Protein AF-A0A523QWS6-F1 (afdb_monomer_lite)

pLDDT: mean 83.82, std 16.42, range [36.09, 98.25]

Sequence (240 aa):
MRNRKILLIVLLVLAVSFLTYSTLIFAQDKEGEGKAAGTKMEKPVESLKYQNIMGDLGPDYHFLADIGEMIDKGREHNDGNTLIAASLLLLYAEKASEKESSIITGKALLEETAELAKEQKNAELAEKLADVYEDDKFGIGDKDAAKKFRKLAKQYKAASSARAGIGTVIINNDTPYYIRVYIDGYDRGIIYSGNVGWVNGVGSGTILLYGYAPYTDWEWGPITGHLDAGGTYTWNLIFN

Structure (mmCIF, N/CA/C/O backbone):
data_AF-A0A523QWS6-F1
#
_entry.id   AF-A0A523QWS6-F1
#
loop_
_atom_site.group_PDB
_atom_site.id
_atom_site.type_symbol
_atom_site.label_atom_id
_atom_site.label_alt_id
_atom_site.label_comp_id
_atom_site.label_asym_id
_atom_site.label_entity_id
_atom_site.label_seq_id
_atom_site.pdbx_PDB_ins_code
_atom_site.Cartn_x
_atom_site.Cartn_y
_atom_site.Cartn_z
_atom_site.occupancy
_atom_site.B_iso_or_equiv
_atom_site.auth_seq_id
_atom_site.auth_comp_id
_atom_site.auth_asym_id
_atom_site.auth_atom_id
_atom_site.pdbx_PDB_model_num
ATOM 1 N N . MET A 1 1 ? 39.599 44.209 7.013 1.00 53.19 1 MET A N 1
ATOM 2 C CA . MET A 1 1 ? 40.000 42.789 7.211 1.00 53.19 1 MET A CA 1
ATOM 3 C C . MET A 1 1 ? 38.866 41.848 7.641 1.00 53.19 1 MET A C 1
ATOM 5 O O . MET A 1 1 ? 38.960 40.663 7.350 1.00 53.19 1 MET A O 1
ATOM 9 N N . ARG A 1 2 ? 37.790 42.327 8.285 1.00 48.62 2 ARG A N 1
ATOM 10 C CA . ARG A 1 2 ? 36.687 41.486 8.798 1.00 48.62 2 ARG A CA 1
ATOM 11 C C . ARG A 1 2 ? 35.842 40.804 7.696 1.00 48.62 2 ARG A C 1
ATOM 13 O O . ARG A 1 2 ? 35.412 39.674 7.879 1.00 48.62 2 ARG A O 1
ATOM 20 N N . ASN A 1 3 ? 35.740 41.414 6.510 1.00 49.09 3 ASN A N 1
ATOM 21 C CA . ASN A 1 3 ? 34.914 40.900 5.401 1.00 49.09 3 ASN A CA 1
ATOM 22 C C . ASN A 1 3 ? 35.576 39.786 4.565 1.00 49.09 3 ASN A C 1
ATOM 24 O O . ASN A 1 3 ? 34.876 39.033 3.899 1.00 49.09 3 ASN A O 1
ATOM 28 N N . ARG A 1 4 ? 36.907 39.617 4.629 1.00 52.25 4 ARG A N 1
ATOM 29 C CA . ARG A 1 4 ? 37.604 38.527 3.912 1.00 52.25 4 ARG A CA 1
ATOM 30 C C . ARG A 1 4 ? 37.440 37.166 4.596 1.00 52.25 4 ARG A C 1
ATOM 32 O O . ARG A 1 4 ? 37.468 36.148 3.919 1.00 52.25 4 ARG A O 1
ATOM 39 N N . LYS A 1 5 ? 37.226 37.146 5.918 1.00 50.84 5 LYS A N 1
ATOM 40 C CA . LYS A 1 5 ? 37.013 35.906 6.683 1.00 50.84 5 LYS A CA 1
ATOM 41 C C . LYS A 1 5 ? 35.607 35.327 6.481 1.00 50.84 5 LYS A C 1
ATOM 43 O O . LYS A 1 5 ? 35.464 34.115 6.440 1.00 50.84 5 LYS A O 1
ATOM 48 N N . ILE A 1 6 ? 34.595 36.177 6.287 1.00 56.88 6 ILE A N 1
ATOM 49 C CA . ILE A 1 6 ? 33.207 35.742 6.046 1.00 56.88 6 ILE A CA 1
ATOM 50 C C . ILE A 1 6 ? 33.061 35.136 4.641 1.00 56.88 6 ILE A C 1
ATOM 52 O O . ILE A 1 6 ? 32.436 34.092 4.494 1.00 56.88 6 ILE A O 1
ATOM 56 N N . LEU A 1 7 ? 33.713 35.718 3.627 1.00 52.34 7 LEU A N 1
ATOM 57 C CA . LEU A 1 7 ? 33.684 35.190 2.257 1.00 52.34 7 LEU A CA 1
ATOM 58 C C . LEU A 1 7 ? 34.331 33.795 2.150 1.00 52.34 7 LEU A C 1
ATOM 60 O O . LEU A 1 7 ? 33.825 32.932 1.441 1.00 52.34 7 LEU A O 1
ATOM 64 N N . LEU A 1 8 ? 35.418 33.562 2.896 1.00 53.41 8 LEU A N 1
ATOM 65 C CA . LEU A 1 8 ? 36.106 32.268 2.957 1.00 53.41 8 LEU A CA 1
ATOM 66 C C . LEU A 1 8 ? 35.264 31.187 3.648 1.00 53.41 8 LEU A C 1
ATOM 68 O O . LEU A 1 8 ? 35.284 30.045 3.208 1.00 53.41 8 LEU A O 1
ATOM 72 N N . ILE A 1 9 ? 34.486 31.542 4.677 1.00 56.38 9 ILE A N 1
ATOM 73 C CA . ILE A 1 9 ? 33.594 30.598 5.372 1.00 56.38 9 ILE A CA 1
ATOM 74 C C . ILE A 1 9 ? 32.385 30.236 4.494 1.00 56.38 9 ILE A C 1
ATOM 76 O O . ILE A 1 9 ? 32.017 29.067 4.426 1.00 56.38 9 ILE A O 1
ATOM 80 N N . VAL A 1 10 ? 31.809 31.194 3.757 1.00 54.66 10 VAL A N 1
ATOM 81 C CA . VAL A 1 10 ? 30.680 30.925 2.843 1.00 54.66 10 VAL A CA 1
ATOM 82 C C . VAL A 1 10 ? 31.106 30.050 1.654 1.00 54.66 10 VAL A C 1
ATOM 84 O O . VAL A 1 10 ? 30.374 29.137 1.278 1.00 54.66 10 VAL A O 1
ATOM 87 N N . LEU A 1 11 ? 32.313 30.252 1.109 1.00 50.97 11 LEU A N 1
ATOM 88 C CA . LEU A 1 11 ? 32.866 29.391 0.051 1.00 50.97 11 LEU A CA 1
ATOM 89 C C . LEU A 1 11 ? 33.179 27.968 0.539 1.00 50.97 11 LEU A C 1
ATOM 91 O O . LEU A 1 11 ? 32.990 27.017 -0.215 1.00 50.97 11 LEU A O 1
ATOM 95 N N . LEU A 1 12 ? 33.596 27.799 1.799 1.00 47.00 12 LEU A N 1
ATOM 96 C CA . LEU A 1 12 ? 33.872 26.477 2.370 1.00 47.00 12 LEU A CA 1
ATOM 97 C C . LEU A 1 12 ? 32.583 25.684 2.647 1.00 47.00 12 LEU A C 1
ATOM 99 O O . LEU A 1 12 ? 32.551 24.478 2.428 1.00 47.00 12 LEU A O 1
ATOM 103 N N . VAL A 1 13 ? 31.495 26.356 3.043 1.00 49.50 13 VAL A N 1
ATOM 104 C CA . VAL A 1 13 ? 30.178 25.714 3.219 1.00 49.50 13 VAL A CA 1
ATOM 105 C C . VAL A 1 13 ? 29.571 25.295 1.872 1.00 49.50 13 VAL A C 1
ATOM 107 O O . VAL A 1 13 ? 28.967 24.227 1.792 1.00 49.50 13 VAL A O 1
ATOM 110 N N . LEU A 1 14 ? 29.797 26.064 0.798 1.00 42.03 14 LEU A N 1
ATOM 111 C CA . LEU A 1 14 ? 29.380 25.708 -0.569 1.00 42.03 14 LEU A CA 1
ATOM 112 C C . LEU A 1 14 ? 30.216 24.574 -1.189 1.00 42.03 14 LEU A C 1
ATOM 114 O O . LEU A 1 14 ? 29.675 23.751 -1.921 1.00 42.03 14 LEU A O 1
ATOM 118 N N . ALA A 1 15 ? 31.509 24.479 -0.865 1.00 43.28 15 ALA A N 1
ATOM 119 C CA . ALA A 1 15 ? 32.359 23.381 -1.333 1.00 43.28 15 ALA A CA 1
ATOM 120 C C . ALA A 1 15 ? 32.053 22.047 -0.623 1.00 43.28 15 ALA A C 1
ATOM 122 O O . ALA A 1 15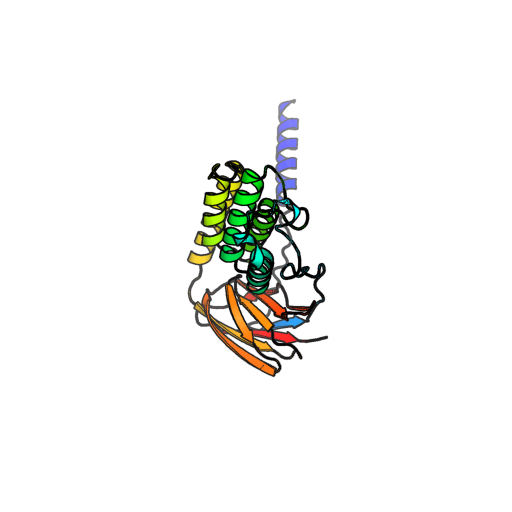 ? 32.156 20.985 -1.233 1.00 43.28 15 ALA A O 1
ATOM 123 N N . VAL A 1 16 ? 31.613 22.086 0.641 1.00 42.81 16 VAL A N 1
ATOM 124 C CA . VAL A 1 16 ? 31.213 20.881 1.393 1.00 42.81 16 VAL A CA 1
ATOM 125 C C . VAL A 1 16 ? 29.807 20.399 1.008 1.00 42.81 16 VAL A C 1
ATOM 127 O O . VAL A 1 16 ? 29.531 19.207 1.093 1.00 42.81 16 VAL A O 1
ATOM 130 N N . SER A 1 17 ? 28.938 21.273 0.488 1.00 40.59 17 SER A N 1
ATOM 131 C CA . SER A 1 17 ? 27.605 20.876 -0.005 1.00 40.59 17 SER A CA 1
ATOM 132 C C . SER A 1 17 ? 27.596 20.299 -1.429 1.00 40.59 17 SER A C 1
ATOM 134 O O . SER A 1 17 ? 26.554 19.839 -1.887 1.00 40.59 17 SER A O 1
ATOM 136 N N . PHE A 1 18 ? 28.749 20.239 -2.106 1.00 40.47 18 PHE A N 1
ATOM 137 C CA . PHE A 1 18 ? 28.907 19.543 -3.392 1.00 40.47 18 PHE A CA 1
ATOM 138 C C . PHE A 1 18 ? 29.587 18.167 -3.289 1.00 40.47 18 PHE A C 1
ATOM 140 O O . PHE A 1 18 ? 29.629 17.440 -4.277 1.00 40.47 18 PHE A O 1
ATOM 147 N N . LEU A 1 19 ? 30.076 17.777 -2.105 1.00 37.69 19 LEU A N 1
ATOM 148 C CA . LEU A 1 19 ? 30.786 16.506 -1.885 1.00 37.69 19 LEU A CA 1
ATOM 149 C C . LEU A 1 19 ? 29.921 15.391 -1.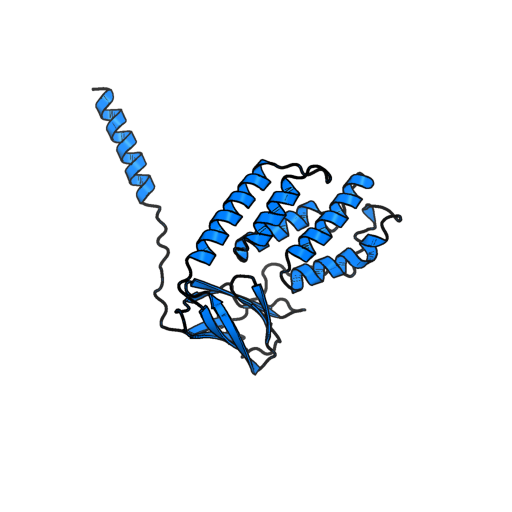276 1.00 37.69 19 LEU A C 1
ATOM 151 O O . LEU A 1 19 ? 30.418 14.297 -1.034 1.00 37.69 19 LEU A O 1
ATOM 155 N N . THR A 1 20 ? 28.623 15.631 -1.079 1.00 41.34 20 THR A N 1
ATOM 156 C CA . THR A 1 20 ? 27.642 14.597 -0.702 1.00 41.34 20 THR A CA 1
ATOM 157 C C . THR A 1 20 ? 26.604 14.347 -1.794 1.00 41.34 20 THR A C 1
ATOM 159 O O . THR A 1 20 ? 25.533 13.808 -1.514 1.00 41.34 20 THR A O 1
ATOM 162 N N . TYR A 1 21 ? 26.936 14.658 -3.056 1.00 40.34 21 TYR A N 1
ATOM 163 C CA . TYR A 1 21 ? 26.359 13.909 -4.171 1.00 40.34 21 TYR A CA 1
ATOM 164 C C . TYR A 1 21 ? 26.867 12.479 -4.047 1.00 40.34 21 TYR A C 1
ATOM 166 O O . TYR A 1 21 ? 27.939 12.121 -4.530 1.00 40.34 21 TYR A O 1
ATOM 174 N N . SER A 1 22 ? 26.095 11.714 -3.282 1.00 43.78 22 SER A N 1
ATOM 175 C CA . SER A 1 22 ? 25.903 10.286 -3.403 1.00 43.78 22 SER A CA 1
ATOM 176 C C . SER A 1 22 ? 26.448 9.801 -4.736 1.00 43.78 22 SER A C 1
ATOM 178 O O . SER A 1 22 ? 25.868 10.031 -5.798 1.00 43.78 22 SER A O 1
ATOM 180 N N . THR A 1 23 ? 27.570 9.098 -4.657 1.00 40.28 23 THR A N 1
ATOM 181 C CA . THR A 1 23 ? 27.931 8.073 -5.621 1.00 40.28 23 THR A CA 1
ATOM 182 C C . THR A 1 23 ? 26.830 7.014 -5.571 1.00 40.28 23 THR A C 1
ATOM 184 O O . THR A 1 23 ? 27.004 5.935 -5.011 1.00 40.28 23 THR A O 1
ATOM 187 N N . LEU A 1 24 ? 25.657 7.340 -6.118 1.00 40.69 24 LEU A N 1
ATOM 188 C CA . LEU A 1 24 ? 24.817 6.350 -6.756 1.00 40.69 24 LEU A CA 1
ATOM 189 C C . LEU A 1 24 ? 25.675 5.866 -7.911 1.00 40.69 24 LEU A C 1
ATOM 191 O O . LEU A 1 24 ? 25.790 6.509 -8.954 1.00 40.69 24 LEU A O 1
ATOM 195 N N . ILE A 1 25 ? 26.378 4.773 -7.640 1.00 36.09 25 ILE A N 1
ATOM 196 C CA . ILE A 1 25 ? 26.916 3.897 -8.658 1.00 36.09 25 ILE A CA 1
ATOM 197 C C . ILE A 1 25 ? 25.686 3.495 -9.471 1.00 36.09 25 ILE A C 1
ATOM 199 O O . ILE A 1 25 ? 24.969 2.564 -9.119 1.00 36.09 25 ILE A O 1
ATOM 203 N N . PHE A 1 26 ? 25.391 4.257 -10.522 1.00 41.19 26 PHE A N 1
ATOM 204 C CA . PHE A 1 26 ? 24.608 3.761 -11.634 1.00 41.19 26 PHE A CA 1
ATOM 205 C C . PHE A 1 26 ? 25.500 2.711 -12.278 1.00 41.19 26 PHE A C 1
ATOM 207 O O . PHE A 1 26 ? 26.291 3.000 -13.176 1.00 41.19 26 PHE A O 1
ATOM 214 N N . ALA A 1 27 ? 25.442 1.501 -11.723 1.00 39.81 27 ALA A N 1
ATOM 215 C CA . ALA A 1 27 ? 25.815 0.320 -12.459 1.00 39.81 27 ALA A CA 1
ATOM 216 C C . ALA A 1 27 ? 24.949 0.365 -13.715 1.00 39.81 27 ALA A C 1
ATOM 218 O O . ALA A 1 27 ? 23.724 0.260 -13.661 1.00 39.81 27 ALA A O 1
ATOM 219 N N . GLN A 1 28 ? 25.596 0.677 -14.830 1.00 40.38 28 GLN A N 1
ATOM 220 C CA . GLN A 1 28 ? 25.030 0.558 -16.154 1.00 40.38 28 GLN A CA 1
ATOM 221 C C . GLN A 1 28 ? 24.898 -0.949 -16.392 1.00 40.38 28 GLN A C 1
ATOM 223 O O . GLN A 1 28 ? 25.802 -1.582 -16.937 1.00 40.38 28 GLN A O 1
ATOM 228 N N . ASP A 1 29 ? 23.844 -1.539 -15.823 1.00 40.44 29 ASP A N 1
ATOM 229 C CA . ASP A 1 29 ? 23.586 -2.964 -15.942 1.00 40.44 29 ASP A CA 1
ATOM 230 C C . ASP A 1 29 ? 23.257 -3.290 -17.394 1.00 40.44 29 ASP A C 1
ATOM 232 O O . ASP A 1 29 ? 22.607 -2.527 -18.115 1.00 40.44 29 ASP A O 1
ATOM 236 N N . LYS A 1 30 ? 23.816 -4.420 -17.820 1.00 46.31 30 LYS A N 1
ATOM 237 C CA . LYS A 1 30 ? 23.728 -4.956 -19.172 1.00 46.31 30 LYS A CA 1
ATOM 238 C C . LYS A 1 30 ? 22.266 -5.113 -19.585 1.00 46.31 30 LYS A C 1
ATOM 240 O O . LYS A 1 30 ? 21.413 -5.416 -18.758 1.00 46.31 30 LYS A O 1
ATOM 245 N N . GLU A 1 31 ? 22.025 -4.906 -20.875 1.00 50.59 31 GLU A N 1
ATOM 246 C CA . GLU A 1 31 ? 20.724 -5.004 -21.534 1.00 50.59 31 GLU A CA 1
ATOM 247 C C . GLU A 1 31 ? 19.812 -6.096 -20.950 1.00 50.59 31 GLU A C 1
ATOM 249 O O . GLU A 1 31 ? 20.157 -7.276 -20.913 1.00 50.59 31 GLU A O 1
ATOM 254 N N . GLY A 1 32 ? 18.616 -5.663 -20.548 1.00 63.78 32 GLY A N 1
ATOM 255 C CA . GLY A 1 32 ? 17.386 -6.446 -20.602 1.00 63.78 32 GLY A CA 1
ATOM 256 C C . GLY A 1 32 ? 17.158 -7.536 -19.561 1.00 63.78 32 GLY A C 1
ATOM 257 O O . GLY A 1 32 ? 16.038 -8.026 -19.520 1.00 63.78 32 GLY A O 1
ATOM 258 N N . GLU A 1 33 ? 18.120 -7.928 -18.723 1.00 78.06 33 GLU A N 1
ATOM 259 C CA . GLU A 1 33 ? 17.921 -9.058 -17.800 1.00 78.06 33 GLU A CA 1
ATOM 260 C C . GLU A 1 33 ? 18.279 -8.745 -16.343 1.00 78.06 33 GLU A C 1
ATOM 262 O O . GLU A 1 33 ? 19.383 -8.308 -16.027 1.00 78.06 33 GLU A O 1
ATOM 267 N N . GLY A 1 34 ? 17.344 -9.033 -15.435 1.00 84.94 34 GLY A N 1
ATOM 268 C CA . GLY A 1 34 ? 17.538 -8.992 -13.987 1.00 84.94 34 GLY A CA 1
ATOM 269 C C . GLY A 1 34 ? 17.376 -10.367 -13.352 1.00 84.94 34 GLY A C 1
ATOM 270 O O . GLY A 1 34 ? 16.564 -11.184 -13.797 1.00 84.94 34 GLY A O 1
ATOM 271 N N . LYS A 1 35 ? 18.120 -10.621 -12.273 1.00 87.81 35 LYS A N 1
ATOM 272 C CA . LYS A 1 35 ? 17.923 -11.784 -11.398 1.00 87.81 35 LYS A CA 1
ATOM 273 C C . LYS A 1 35 ? 17.638 -11.308 -9.979 1.00 87.81 35 LYS A C 1
ATOM 275 O O . LYS A 1 35 ? 18.390 -10.491 -9.455 1.00 87.81 35 LYS A O 1
ATOM 280 N N . ALA A 1 36 ? 16.588 -11.837 -9.359 1.00 86.81 36 ALA A N 1
ATOM 281 C CA . ALA A 1 36 ? 16.317 -11.659 -7.937 1.00 86.81 36 ALA A CA 1
ATOM 282 C C . ALA A 1 36 ? 16.337 -13.025 -7.256 1.00 86.81 36 ALA A C 1
ATOM 284 O O . ALA A 1 36 ? 15.649 -13.944 -7.697 1.00 86.81 36 ALA A O 1
ATOM 285 N N . ALA A 1 37 ? 17.126 -13.154 -6.192 1.00 89.50 37 ALA A N 1
ATOM 286 C CA . ALA A 1 37 ? 17.068 -14.311 -5.313 1.00 89.50 37 ALA A CA 1
ATOM 287 C C . ALA A 1 37 ? 16.057 -14.057 -4.199 1.00 89.50 37 ALA A C 1
ATOM 289 O O . ALA A 1 37 ? 15.977 -12.937 -3.695 1.00 89.50 37 ALA A O 1
ATOM 290 N N . GLY A 1 38 ? 15.320 -15.099 -3.825 1.00 86.00 38 GLY A N 1
ATOM 291 C CA . GLY A 1 38 ? 14.392 -15.029 -2.708 1.00 86.00 38 GLY A CA 1
ATOM 292 C C . GLY A 1 38 ? 15.127 -14.684 -1.415 1.00 86.00 38 GLY A C 1
ATOM 293 O O . GLY A 1 38 ? 16.167 -15.275 -1.112 1.00 86.00 38 GLY A O 1
ATOM 294 N N . THR A 1 39 ? 14.582 -13.753 -0.644 1.00 87.94 39 THR A N 1
ATOM 295 C CA . THR A 1 39 ? 15.021 -13.431 0.716 1.00 87.94 39 THR A CA 1
ATOM 296 C C . THR A 1 39 ? 13.878 -13.638 1.690 1.00 87.94 39 THR A C 1
ATOM 298 O O . THR A 1 39 ? 12.709 -13.496 1.332 1.00 87.94 39 THR A O 1
ATOM 301 N N . LYS A 1 40 ? 14.211 -13.983 2.936 1.00 84.00 40 LYS A N 1
ATOM 302 C CA . LYS A 1 40 ? 13.214 -13.955 4.000 1.00 84.00 40 LYS A CA 1
ATOM 303 C C . LYS A 1 40 ? 12.869 -12.508 4.333 1.00 84.00 40 LYS A C 1
ATOM 305 O O . LYS A 1 40 ? 13.785 -11.710 4.524 1.00 84.00 40 LYS A O 1
ATOM 310 N N . MET A 1 41 ? 11.581 -12.215 4.460 1.00 75.81 41 MET A N 1
ATOM 311 C CA . MET A 1 41 ? 11.089 -10.933 4.940 1.00 75.81 41 MET A CA 1
ATOM 312 C C . MET A 1 41 ? 11.658 -10.655 6.333 1.00 75.81 41 MET A C 1
ATOM 314 O O . MET A 1 41 ? 11.625 -11.511 7.220 1.00 75.81 41 MET A O 1
ATOM 318 N N . GLU A 1 42 ? 12.173 -9.442 6.532 1.00 64.50 42 GLU A N 1
ATOM 319 C CA . GLU A 1 42 ? 12.761 -9.022 7.811 1.00 64.50 42 GLU A CA 1
ATOM 320 C C . GLU A 1 42 ? 11.711 -8.971 8.933 1.00 64.50 42 GLU A C 1
ATOM 322 O O . GLU A 1 42 ? 12.017 -9.200 10.105 1.00 64.50 42 GLU A O 1
ATOM 327 N N . LYS A 1 43 ? 10.452 -8.711 8.568 1.00 60.16 43 LYS A N 1
ATOM 328 C CA . LYS A 1 43 ? 9.299 -8.737 9.465 1.00 60.16 43 LYS A CA 1
ATOM 329 C C . LYS A 1 43 ? 8.154 -9.481 8.781 1.00 60.16 43 LYS A C 1
ATOM 331 O O . LYS A 1 43 ? 7.585 -8.938 7.836 1.00 60.16 43 LYS A O 1
ATOM 336 N N . PRO A 1 44 ? 7.802 -10.691 9.241 1.00 61.72 44 PRO A N 1
ATOM 337 C CA . PRO A 1 44 ? 6.579 -11.346 8.806 1.00 61.72 44 PRO A CA 1
ATOM 338 C C . PRO A 1 44 ? 5.398 -10.415 9.071 1.00 61.72 44 PRO A C 1
ATOM 340 O O . PRO A 1 44 ? 5.268 -9.869 10.171 1.00 61.72 44 PRO A O 1
ATOM 343 N N . VAL A 1 45 ? 4.546 -10.220 8.071 1.00 65.06 45 VAL A N 1
ATOM 344 C CA . VAL A 1 45 ? 3.286 -9.508 8.265 1.00 65.06 45 VAL A CA 1
ATOM 345 C C . VAL A 1 45 ? 2.376 -10.419 9.082 1.00 65.06 45 VAL A C 1
ATOM 347 O O . VAL A 1 45 ? 1.966 -11.479 8.611 1.00 65.06 45 VAL A O 1
ATOM 350 N N . GLU A 1 46 ? 2.085 -10.035 10.324 1.00 73.62 46 GLU A N 1
ATOM 351 C CA . GLU A 1 46 ? 1.136 -10.772 11.157 1.00 73.62 46 GLU A CA 1
ATOM 352 C C . GLU A 1 46 ? -0.252 -10.760 10.498 1.00 73.62 46 GLU A C 1
ATOM 354 O O . GLU A 1 46 ? -0.759 -9.698 10.129 1.00 73.62 46 GLU A O 1
ATOM 359 N N . SER A 1 47 ? -0.863 -11.941 10.356 1.00 81.12 47 SER A N 1
ATOM 360 C CA . SER A 1 47 ? -2.230 -12.062 9.844 1.00 81.12 47 SER A CA 1
ATOM 361 C C . SER A 1 47 ? -3.226 -11.577 10.891 1.00 81.12 47 SER A C 1
ATOM 363 O O . SER A 1 47 ? -3.289 -12.092 12.010 1.00 81.12 47 SER A O 1
ATOM 365 N N . LEU A 1 48 ? -4.036 -10.601 10.498 1.00 86.69 48 LEU A N 1
ATOM 366 C CA . LEU A 1 48 ? -5.034 -9.969 11.344 1.00 86.69 48 LEU A CA 1
ATOM 367 C C . LEU A 1 48 ? -6.428 -10.581 11.197 1.00 86.69 48 LEU A C 1
ATOM 369 O O . LEU A 1 48 ? -7.284 -10.326 12.042 1.00 86.69 48 LEU A O 1
ATOM 373 N N . LYS A 1 49 ? -6.679 -11.413 10.179 1.00 82.31 49 LYS A N 1
ATOM 374 C CA . LYS A 1 49 ? -7.982 -12.060 9.928 1.00 82.31 49 LYS A CA 1
ATOM 375 C C . LYS A 1 49 ? -8.575 -12.784 11.143 1.00 82.31 49 LYS A C 1
ATOM 377 O O . LYS A 1 49 ? -9.793 -12.870 11.266 1.00 82.31 49 LYS A O 1
ATOM 382 N N . TYR A 1 50 ? -7.737 -13.313 12.030 1.00 84.25 50 TYR A N 1
ATOM 383 C CA . TYR A 1 50 ? -8.179 -14.043 13.225 1.00 84.25 50 TYR A CA 1
ATOM 384 C C . TYR A 1 50 ? -8.059 -13.229 14.521 1.00 84.25 50 TYR A C 1
ATOM 386 O O . TYR A 1 50 ? -8.308 -13.763 15.602 1.00 84.25 50 TYR A O 1
ATOM 394 N N . GLN A 1 51 ? -7.681 -11.953 14.423 1.00 86.81 51 GLN A N 1
ATOM 395 C CA . GLN A 1 51 ? -7.523 -11.056 15.561 1.00 86.81 51 GLN A CA 1
ATOM 396 C C . GLN A 1 51 ? -8.829 -10.301 15.843 1.00 86.81 51 GLN A C 1
ATOM 398 O O . GLN A 1 51 ? -9.510 -9.823 14.935 1.00 86.81 51 GLN A O 1
ATOM 403 N N . ASN A 1 52 ? -9.181 -10.159 17.123 1.00 87.25 52 ASN A N 1
ATOM 404 C CA . ASN A 1 52 ? -10.398 -9.458 17.540 1.00 87.25 52 ASN A CA 1
ATOM 405 C C . ASN A 1 52 ? -10.185 -7.934 17.608 1.00 87.25 52 ASN A C 1
ATOM 407 O O . ASN A 1 52 ? -10.148 -7.353 18.691 1.00 87.25 52 ASN A O 1
ATOM 411 N N . ILE A 1 53 ? -10.064 -7.288 16.447 1.00 88.25 53 ILE A N 1
ATOM 412 C CA . ILE A 1 53 ? -9.806 -5.839 16.337 1.00 88.25 53 ILE A CA 1
ATOM 413 C C . ILE A 1 53 ? -10.941 -4.997 16.950 1.00 88.25 53 ILE A C 1
ATOM 415 O O . ILE A 1 53 ? -10.692 -3.939 17.521 1.00 88.25 53 ILE A O 1
ATOM 419 N N . MET A 1 54 ? -12.190 -5.477 16.903 1.00 88.69 54 MET A N 1
ATOM 420 C CA . MET A 1 54 ? -13.333 -4.771 17.504 1.00 88.69 54 MET A CA 1
ATOM 421 C C . MET A 1 54 ? -13.355 -4.818 19.041 1.00 88.69 54 MET A C 1
ATOM 423 O O . MET A 1 54 ? -14.089 -4.049 19.662 1.00 88.69 54 MET A O 1
ATOM 427 N N . GLY A 1 55 ? -12.584 -5.720 19.664 1.00 87.62 55 GLY A N 1
ATOM 428 C CA . GLY A 1 55 ? -12.692 -6.035 21.091 1.00 87.62 55 GLY A CA 1
ATOM 429 C C . GLY A 1 55 ? -12.539 -4.821 22.009 1.00 87.62 55 GLY A C 1
ATOM 430 O O . GLY A 1 55 ? -13.309 -4.674 22.959 1.00 87.62 55 GLY A O 1
ATOM 431 N N . ASP A 1 56 ? -11.605 -3.926 21.689 1.00 86.69 56 ASP A N 1
ATOM 432 C CA . ASP A 1 56 ? -11.336 -2.727 22.492 1.00 86.69 56 ASP A CA 1
ATOM 433 C C . ASP A 1 56 ? -12.354 -1.604 22.249 1.00 86.69 56 ASP A C 1
ATOM 435 O O . ASP A 1 56 ? -12.640 -0.807 23.150 1.00 86.69 56 ASP A O 1
ATOM 439 N N . LEU A 1 57 ? -12.934 -1.568 21.048 1.00 90.50 57 LEU A N 1
ATOM 440 C CA . LEU A 1 57 ? -13.816 -0.502 20.567 1.00 90.50 57 LEU A CA 1
ATOM 441 C C . LEU A 1 57 ? -15.261 -0.701 21.047 1.00 90.50 57 LEU A C 1
ATOM 443 O O . LEU A 1 57 ? -15.965 0.270 21.316 1.00 90.50 57 LEU A O 1
ATOM 447 N N . GLY A 1 58 ? -15.679 -1.954 21.247 1.00 86.25 58 GLY A N 1
ATOM 448 C CA . GLY A 1 58 ? -16.985 -2.323 21.798 1.00 86.25 58 GLY A CA 1
ATOM 449 C C . GLY A 1 58 ? -17.839 -3.162 20.838 1.00 86.25 58 GLY A C 1
ATOM 450 O O . GLY A 1 58 ? -17.491 -3.332 19.670 1.00 86.25 58 GLY A O 1
ATOM 451 N N . PRO A 1 59 ? -18.970 -3.710 21.320 1.00 81.81 59 PRO A N 1
ATOM 452 C CA . PRO A 1 59 ? -19.758 -4.693 20.574 1.00 81.81 59 PRO A CA 1
ATOM 453 C C . PRO A 1 59 ? -2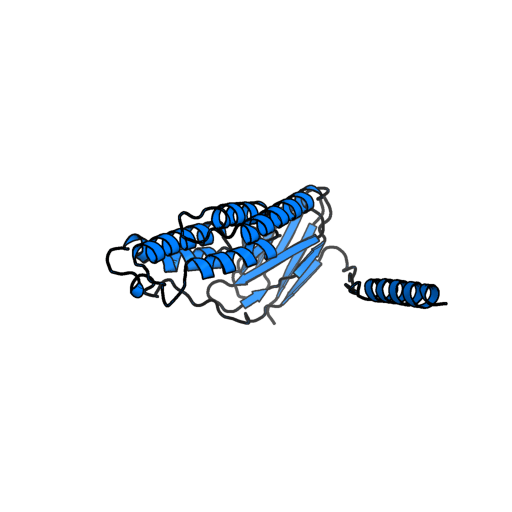0.548 -4.107 19.394 1.00 81.81 59 PRO A C 1
ATOM 455 O O . PRO A 1 59 ? -20.919 -4.855 18.495 1.00 81.81 59 PRO A O 1
ATOM 458 N N . ASP A 1 60 ? -20.791 -2.795 19.372 1.00 87.69 60 ASP A N 1
ATOM 459 C CA . ASP A 1 60 ? -21.671 -2.153 18.383 1.00 87.69 60 ASP A CA 1
ATOM 460 C C . ASP A 1 60 ? -21.015 -1.981 16.996 1.00 87.69 60 ASP A C 1
ATOM 462 O O . ASP A 1 60 ? -21.682 -1.647 16.015 1.00 87.69 60 ASP A O 1
ATOM 466 N N . TYR A 1 61 ? -19.713 -2.254 16.878 1.00 88.00 61 TYR A N 1
ATOM 467 C CA . TYR A 1 61 ? -18.934 -2.077 15.649 1.00 88.00 61 TYR A CA 1
ATOM 468 C C . TYR A 1 61 ? -18.869 -3.355 14.801 1.00 88.00 61 TYR A C 1
ATOM 470 O O . TYR A 1 61 ? -17.808 -3.744 14.320 1.00 88.00 61 TYR A O 1
ATOM 478 N N . HIS A 1 62 ? -20.012 -4.011 14.571 1.00 87.19 62 HIS A N 1
ATOM 479 C CA . HIS A 1 62 ? -20.087 -5.258 13.791 1.00 87.19 62 HIS A CA 1
ATOM 480 C C . HIS A 1 62 ? -19.515 -5.152 12.370 1.00 87.19 62 HIS A C 1
ATOM 482 O O . HIS A 1 62 ? -19.061 -6.152 11.821 1.00 87.19 62 HIS A O 1
ATOM 488 N N . PHE A 1 63 ? -19.494 -3.955 11.774 1.00 88.06 63 PHE A N 1
ATOM 489 C CA . PHE A 1 63 ? -18.861 -3.738 10.468 1.00 88.06 63 PHE A CA 1
ATOM 490 C C . PHE A 1 63 ? -17.336 -3.955 10.490 1.00 88.06 63 PHE A C 1
ATOM 492 O O . PHE A 1 63 ? -16.730 -4.069 9.429 1.00 88.06 63 PHE A O 1
ATOM 499 N N . LEU A 1 64 ? -16.716 -4.029 11.675 1.00 91.81 64 LEU A N 1
ATOM 500 C CA . LEU A 1 64 ? -15.306 -4.372 11.850 1.00 91.81 64 LEU A CA 1
ATOM 501 C C . LEU A 1 64 ? -15.052 -5.878 11.980 1.00 91.81 64 LEU A C 1
ATOM 503 O O . LEU A 1 64 ? -13.893 -6.269 12.086 1.00 91.81 64 LEU A O 1
ATOM 507 N N . ALA A 1 65 ? -16.083 -6.731 11.959 1.00 87.62 65 ALA A N 1
ATOM 508 C CA . ALA A 1 65 ? -15.907 -8.179 12.111 1.00 87.62 65 ALA A CA 1
ATOM 509 C C . ALA A 1 65 ? -14.920 -8.769 11.084 1.00 87.62 65 ALA A C 1
ATOM 511 O O . ALA A 1 65 ? -14.124 -9.635 11.434 1.00 87.62 65 ALA A O 1
ATOM 512 N N . ASP A 1 66 ? -14.915 -8.232 9.859 1.00 90.56 66 ASP A N 1
ATOM 513 C CA . ASP A 1 66 ? -14.050 -8.680 8.761 1.00 90.56 66 ASP A CA 1
ATOM 514 C C . ASP A 1 66 ? -12.880 -7.715 8.474 1.00 90.56 66 ASP A C 1
ATOM 516 O O . ASP A 1 66 ? -12.178 -7.864 7.469 1.00 90.56 66 ASP A O 1
ATOM 520 N N . ILE A 1 67 ? -12.636 -6.715 9.337 1.00 94.69 67 ILE A N 1
ATOM 521 C CA . ILE A 1 67 ? -11.612 -5.686 9.076 1.00 94.69 67 ILE A CA 1
ATOM 522 C C . ILE A 1 67 ? -10.205 -6.287 9.008 1.00 94.69 67 ILE A C 1
ATOM 524 O O . ILE A 1 67 ? -9.397 -5.861 8.188 1.00 94.69 67 ILE A O 1
ATOM 528 N N . GLY A 1 68 ? -9.930 -7.324 9.805 1.00 92.44 68 GLY A N 1
ATOM 529 C CA . GLY A 1 68 ? -8.661 -8.047 9.767 1.00 92.44 68 GLY A CA 1
ATOM 530 C C . GLY A 1 68 ? -8.414 -8.722 8.417 1.00 92.44 68 GLY A C 1
ATOM 531 O O . GLY A 1 68 ? -7.323 -8.611 7.869 1.00 92.44 68 GLY A O 1
ATOM 532 N N . GLU A 1 69 ? -9.439 -9.349 7.825 1.00 89.69 69 GLU A N 1
ATOM 533 C CA . GLU A 1 69 ? -9.339 -9.935 6.480 1.00 89.69 69 GLU A CA 1
ATOM 534 C C . GLU A 1 69 ? -9.164 -8.859 5.403 1.00 89.69 69 GLU A C 1
ATOM 536 O O . GLU A 1 69 ? -8.411 -9.056 4.450 1.00 89.69 69 GLU A O 1
ATOM 541 N N . MET A 1 70 ? -9.841 -7.717 5.547 1.00 93.94 70 MET A N 1
ATOM 542 C CA . MET A 1 70 ? -9.689 -6.590 4.628 1.00 93.94 70 MET A CA 1
ATOM 543 C C . MET A 1 70 ? -8.262 -6.026 4.654 1.00 93.94 70 MET A C 1
ATOM 545 O O . MET A 1 70 ? -7.689 -5.790 3.591 1.00 93.94 70 MET A O 1
ATOM 549 N N . ILE A 1 71 ? -7.675 -5.857 5.844 1.00 93.88 71 ILE A N 1
ATOM 550 C CA . ILE A 1 71 ? -6.283 -5.415 6.002 1.00 93.88 71 ILE A CA 1
ATOM 551 C C . ILE A 1 71 ? -5.333 -6.453 5.409 1.00 93.88 71 ILE A C 1
ATOM 553 O O . ILE A 1 71 ? -4.490 -6.093 4.591 1.00 93.88 71 ILE A O 1
ATOM 557 N N . ASP A 1 72 ? -5.504 -7.732 5.754 1.00 88.12 72 ASP A N 1
ATOM 558 C CA . ASP A 1 72 ? -4.662 -8.812 5.235 1.00 88.12 72 ASP A CA 1
ATOM 559 C C . ASP A 1 72 ? -4.692 -8.855 3.702 1.00 88.12 72 ASP A C 1
ATOM 561 O O . ASP A 1 72 ? -3.638 -8.942 3.080 1.00 88.12 72 ASP A O 1
ATOM 565 N N . LYS A 1 73 ? -5.865 -8.699 3.071 1.00 84.81 73 LYS A N 1
ATOM 566 C CA . LYS A 1 73 ? -5.982 -8.606 1.603 1.00 84.81 73 LYS A CA 1
ATOM 567 C C . LYS A 1 73 ? -5.352 -7.340 1.032 1.00 84.81 73 LYS A C 1
ATOM 569 O O . LYS A 1 73 ? -4.730 -7.401 -0.024 1.00 84.81 73 LYS A O 1
ATOM 574 N N . GLY A 1 74 ? -5.510 -6.199 1.704 1.00 87.75 74 GLY A N 1
ATOM 575 C CA . GLY A 1 74 ? -4.875 -4.944 1.304 1.00 87.75 74 GLY A CA 1
ATOM 576 C C . GLY A 1 74 ? -3.351 -5.060 1.296 1.00 87.75 74 GLY A C 1
ATOM 577 O O . GLY A 1 74 ? -2.713 -4.642 0.333 1.00 87.75 74 GLY A O 1
ATOM 578 N N . ARG A 1 75 ? -2.779 -5.706 2.317 1.00 86.19 75 ARG A N 1
ATOM 579 C CA . ARG A 1 75 ? -1.345 -6.014 2.408 1.00 86.19 75 ARG A CA 1
ATOM 580 C C . ARG A 1 75 ? -0.917 -7.043 1.373 1.00 86.19 75 ARG A C 1
ATOM 582 O O . ARG A 1 75 ? 0.051 -6.826 0.658 1.00 86.19 75 ARG A O 1
ATOM 589 N N . GLU A 1 76 ? -1.677 -8.130 1.245 1.00 78.00 76 GLU A N 1
ATOM 590 C CA . GLU A 1 76 ? -1.432 -9.181 0.258 1.00 78.00 76 GLU A CA 1
ATOM 591 C C . GLU A 1 76 ? -1.364 -8.586 -1.157 1.00 78.00 76 GLU A C 1
ATOM 593 O O . GLU A 1 76 ? -0.459 -8.885 -1.923 1.00 78.00 76 GLU A O 1
ATOM 598 N N . HIS A 1 77 ? -2.292 -7.707 -1.522 1.00 75.62 77 HIS A N 1
ATOM 599 C CA . HIS A 1 77 ? -2.366 -7.145 -2.872 1.00 75.62 77 HIS A CA 1
ATOM 600 C C . HIS A 1 77 ? -1.640 -5.809 -3.033 1.00 75.62 77 HIS A C 1
ATOM 602 O O . HIS A 1 77 ? -1.751 -5.198 -4.098 1.00 75.62 77 HIS A O 1
ATOM 608 N N . ASN A 1 78 ? -0.917 -5.342 -2.004 1.00 77.62 78 ASN A N 1
ATOM 609 C CA . ASN A 1 78 ? -0.361 -3.989 -1.951 1.00 77.62 78 ASN A CA 1
ATOM 610 C C . ASN A 1 78 ? -1.388 -2.941 -2.439 1.00 77.62 78 ASN A C 1
ATOM 612 O O . ASN A 1 78 ? -1.075 -2.012 -3.193 1.00 77.62 78 ASN A O 1
ATOM 616 N N . ASP A 1 79 ? -2.646 -3.118 -2.039 1.00 83.12 79 ASP A N 1
ATOM 617 C CA . ASP A 1 79 ? -3.761 -2.272 -2.435 1.00 83.12 79 ASP A CA 1
ATOM 618 C C . ASP A 1 79 ? -3.973 -1.183 -1.387 1.00 83.12 79 ASP A C 1
ATOM 620 O O . ASP A 1 79 ? -4.752 -1.316 -0.437 1.00 83.12 79 ASP A O 1
ATOM 624 N N . GLY A 1 80 ? -3.294 -0.057 -1.600 1.00 89.00 80 GLY A N 1
ATOM 625 C CA . GLY A 1 80 ? -3.423 1.108 -0.736 1.00 89.00 80 GLY A CA 1
ATOM 626 C C . GLY A 1 80 ? -4.847 1.672 -0.653 1.00 89.00 80 GLY A C 1
ATOM 627 O O . GLY A 1 80 ? -5.175 2.316 0.338 1.00 89.00 80 GLY A O 1
ATOM 628 N N . ASN A 1 81 ? -5.730 1.423 -1.630 1.00 93.06 81 ASN A N 1
ATOM 629 C CA . ASN A 1 81 ? -7.122 1.872 -1.516 1.00 93.06 81 ASN A CA 1
ATOM 630 C C . ASN A 1 81 ? -7.888 1.030 -0.498 1.00 93.06 81 ASN A C 1
ATOM 632 O O . ASN A 1 81 ? -8.632 1.582 0.311 1.00 93.06 81 ASN A O 1
ATOM 636 N N . THR A 1 82 ? -7.682 -0.289 -0.520 1.00 93.56 82 THR A N 1
ATOM 637 C CA . THR A 1 82 ? -8.235 -1.196 0.491 1.00 93.56 82 THR A CA 1
ATOM 638 C C . THR A 1 82 ? -7.694 -0.845 1.878 1.00 93.56 82 THR A C 1
ATOM 640 O O . THR A 1 82 ? -8.475 -0.759 2.825 1.00 93.56 82 THR A O 1
ATOM 643 N N . LEU A 1 83 ? -6.398 -0.534 2.003 1.00 96.00 83 LEU A N 1
ATOM 644 C CA . LEU A 1 83 ? -5.810 -0.109 3.280 1.00 96.00 83 LEU A CA 1
ATOM 645 C C . LEU A 1 83 ? -6.347 1.248 3.772 1.00 96.00 83 LEU A C 1
ATOM 647 O O . LEU A 1 83 ? -6.651 1.379 4.957 1.00 96.00 83 LEU A O 1
ATOM 651 N N . ILE A 1 84 ? -6.555 2.232 2.885 1.00 97.12 84 ILE A N 1
ATOM 652 C CA . ILE A 1 84 ? -7.224 3.502 3.238 1.00 97.12 84 ILE A CA 1
ATOM 653 C C . ILE A 1 84 ? -8.669 3.260 3.675 1.00 97.12 84 ILE A C 1
ATOM 655 O O . ILE A 1 84 ? -9.130 3.839 4.652 1.00 97.12 84 ILE A O 1
ATOM 659 N N . ALA A 1 85 ? -9.420 2.423 2.965 1.00 96.69 85 ALA A N 1
ATOM 660 C CA . ALA A 1 85 ? -10.800 2.152 3.344 1.00 96.69 85 ALA A CA 1
ATOM 661 C C . ALA A 1 85 ? -10.872 1.476 4.724 1.00 96.69 85 ALA A C 1
ATOM 663 O O . ALA A 1 85 ? -11.676 1.886 5.563 1.00 96.69 85 ALA A O 1
ATOM 664 N N . ALA A 1 86 ? -9.987 0.509 4.990 1.00 97.00 86 ALA A N 1
ATOM 665 C CA . ALA A 1 86 ? -9.886 -0.129 6.297 1.00 97.00 86 ALA A CA 1
ATOM 666 C C . ALA A 1 86 ? -9.485 0.866 7.400 1.00 97.00 86 ALA A C 1
ATOM 668 O O . ALA A 1 86 ? -10.078 0.865 8.481 1.00 97.00 86 ALA A O 1
ATOM 669 N N . SER A 1 87 ? -8.534 1.764 7.123 1.00 97.25 87 SER A N 1
ATOM 670 C CA . SER A 1 87 ? -8.103 2.776 8.089 1.00 97.25 87 SER A CA 1
ATOM 671 C C . SER A 1 87 ? -9.213 3.764 8.439 1.00 97.25 87 SER A C 1
ATOM 673 O O . SER A 1 87 ? -9.386 4.081 9.612 1.00 97.25 87 SER A O 1
ATOM 675 N N . LEU A 1 88 ? -10.017 4.200 7.465 1.00 97.06 88 LEU A N 1
ATOM 676 C CA . LEU A 1 88 ? -11.149 5.101 7.702 1.00 97.06 88 LEU A CA 1
ATOM 677 C C . LEU A 1 88 ? -12.256 4.447 8.542 1.00 97.06 88 LEU A C 1
ATOM 679 O O . LEU A 1 88 ? -12.844 5.117 9.392 1.00 97.06 88 LEU A O 1
ATOM 683 N N . LEU A 1 89 ? -12.520 3.148 8.349 1.00 96.12 89 LEU A N 1
ATOM 684 C CA . LEU A 1 89 ? -13.455 2.392 9.193 1.00 96.12 89 LEU A CA 1
ATOM 685 C C . LEU A 1 89 ? -12.963 2.306 10.643 1.00 96.12 89 LEU A C 1
ATOM 687 O O . LEU A 1 89 ? -13.758 2.506 11.564 1.00 96.12 89 LEU A O 1
ATOM 691 N N . LEU A 1 90 ? -11.664 2.061 10.845 1.00 96.19 90 LEU A N 1
ATOM 692 C CA . LEU A 1 90 ? -11.062 2.060 12.179 1.00 96.19 90 LEU A CA 1
ATOM 693 C C . LEU A 1 90 ? -11.105 3.445 12.813 1.00 96.19 90 LEU A C 1
ATOM 695 O O . LEU A 1 90 ? -11.642 3.571 13.903 1.00 96.19 90 LEU A O 1
ATOM 699 N N . LEU A 1 91 ? -10.660 4.494 12.119 1.00 96.19 91 LEU A N 1
ATOM 700 C CA . LEU A 1 91 ? -10.676 5.860 12.656 1.00 96.19 91 LEU A CA 1
ATOM 701 C C . LEU A 1 91 ? -12.082 6.315 13.054 1.00 96.19 91 LEU A C 1
ATOM 703 O O . LEU A 1 91 ? -12.251 7.020 14.048 1.00 96.19 91 LEU A O 1
ATOM 707 N N . TYR A 1 92 ? -13.099 5.929 12.279 1.00 95.25 92 TYR A N 1
ATOM 708 C CA . TYR A 1 92 ? -14.489 6.194 12.634 1.00 95.25 92 TYR A CA 1
ATOM 709 C C . TYR A 1 92 ? -14.863 5.534 13.964 1.00 95.25 92 TYR A C 1
ATOM 711 O O . TYR A 1 92 ? -15.392 6.208 14.849 1.00 95.25 92 TYR A O 1
ATOM 719 N N . ALA A 1 93 ? -14.575 4.238 14.106 1.00 95.00 93 ALA A N 1
ATOM 720 C CA . ALA A 1 93 ? -14.873 3.492 15.321 1.00 95.00 93 ALA A CA 1
ATOM 721 C C . ALA A 1 93 ? -14.072 4.020 16.518 1.00 95.00 93 ALA A C 1
ATOM 723 O O . ALA A 1 93 ? -14.660 4.283 17.559 1.00 95.00 93 ALA A O 1
ATOM 724 N N . GLU A 1 94 ? -12.776 4.277 16.340 1.00 95.31 94 GLU A N 1
ATOM 725 C CA . GLU A 1 94 ? -11.875 4.797 17.371 1.00 95.31 94 GLU A CA 1
ATOM 726 C C . GLU A 1 94 ? -12.337 6.156 17.900 1.00 95.31 94 GLU A C 1
ATOM 728 O O . GLU A 1 94 ? -12.415 6.384 19.112 1.00 95.31 94 GLU A O 1
ATOM 733 N N . LYS A 1 95 ? -12.728 7.051 16.985 1.00 93.94 95 LYS A N 1
ATOM 734 C CA . LYS A 1 95 ? -13.290 8.358 17.331 1.00 93.94 95 LYS A CA 1
ATOM 735 C C . LYS A 1 95 ? -14.624 8.234 18.063 1.00 93.94 95 LYS A C 1
ATOM 737 O O . LYS A 1 95 ? -14.860 8.984 19.005 1.00 93.94 95 LYS A O 1
ATOM 742 N N . ALA A 1 96 ? -15.502 7.335 17.623 1.00 93.50 96 ALA A N 1
ATOM 743 C CA . ALA A 1 96 ? -16.824 7.158 18.217 1.00 93.50 96 ALA A CA 1
ATOM 744 C C . ALA A 1 96 ? -16.772 6.458 19.587 1.00 93.50 96 ALA A C 1
ATOM 746 O O . ALA A 1 96 ? -17.582 6.770 20.457 1.00 93.50 96 ALA A O 1
ATOM 747 N N . SER A 1 97 ? -15.820 5.542 19.798 1.00 93.81 97 SER A N 1
ATOM 748 C CA . SER A 1 97 ? -15.616 4.853 21.077 1.00 93.81 97 SER A CA 1
ATOM 749 C C . SER A 1 97 ? -14.696 5.594 22.045 1.00 93.81 97 SER A C 1
ATOM 751 O O . SER A 1 97 ? -14.588 5.167 23.192 1.00 93.81 97 SER A O 1
ATOM 753 N N . GLU A 1 98 ? -14.004 6.644 21.587 1.00 93.81 98 GLU A N 1
ATOM 754 C CA . GLU A 1 98 ? -12.931 7.340 22.318 1.00 93.81 98 GLU A CA 1
ATOM 755 C C . GLU A 1 98 ? -11.817 6.383 22.791 1.00 93.81 98 GLU A C 1
ATOM 757 O O . GLU A 1 98 ? -11.240 6.531 23.870 1.00 93.81 98 GLU A O 1
ATOM 762 N N . LYS A 1 99 ? -11.533 5.360 21.980 1.00 94.62 99 LYS A N 1
ATOM 763 C CA . LYS A 1 99 ? -10.560 4.299 22.269 1.00 94.62 99 LYS A CA 1
ATOM 764 C C . LYS A 1 99 ? -9.813 3.934 21.001 1.00 94.62 99 LYS A C 1
ATOM 766 O O . LYS A 1 99 ? -10.367 4.040 19.920 1.00 94.62 99 LYS A O 1
ATOM 771 N N . GLU A 1 100 ? -8.590 3.454 21.149 1.00 94.50 100 GLU A N 1
ATOM 772 C CA . GLU A 1 100 ? -7.801 2.904 20.048 1.00 94.50 100 GLU A CA 1
ATOM 773 C C . GLU A 1 100 ? -7.822 1.374 20.114 1.00 94.50 100 GLU A C 1
ATOM 775 O O . GLU A 1 100 ? -7.907 0.797 21.203 1.00 94.50 100 GLU A O 1
ATOM 780 N N . SER A 1 101 ? -7.745 0.712 18.960 1.00 92.56 101 SER A N 1
ATOM 781 C CA . SER A 1 101 ? -7.555 -0.742 18.927 1.00 92.56 101 SER A CA 1
ATOM 782 C C . SER A 1 101 ? -6.125 -1.088 19.354 1.00 92.56 101 SER A C 1
ATOM 784 O O . SER A 1 101 ? -5.159 -0.511 18.851 1.00 92.56 101 SER A O 1
ATOM 786 N N . SER A 1 102 ? -5.971 -2.045 20.274 1.00 92.00 102 SER A N 1
ATOM 787 C CA . SER A 1 102 ? -4.656 -2.487 20.767 1.00 92.00 102 SER A CA 1
ATOM 788 C C . SER A 1 102 ? -3.857 -3.309 19.752 1.00 92.00 102 SER A C 1
ATOM 790 O O . SER A 1 102 ? -2.648 -3.471 19.912 1.00 92.00 102 SER A O 1
ATOM 792 N N . ILE A 1 103 ? -4.524 -3.821 18.713 1.00 92.06 103 ILE A N 1
ATOM 793 C CA . ILE A 1 103 ? -3.921 -4.649 17.662 1.00 92.06 103 ILE A CA 1
ATOM 794 C C . ILE A 1 103 ? -3.369 -3.762 16.548 1.00 92.06 103 ILE A C 1
ATOM 796 O O . ILE A 1 103 ? -2.209 -3.875 16.159 1.00 92.06 103 ILE A O 1
ATOM 800 N N . ILE A 1 104 ? -4.213 -2.876 16.020 1.00 94.12 104 ILE A N 1
ATOM 801 C CA . ILE A 1 104 ? -3.839 -1.930 14.974 1.00 94.12 104 ILE A CA 1
ATOM 802 C C . ILE A 1 104 ? -4.778 -0.733 14.970 1.00 94.12 104 ILE A C 1
ATOM 804 O O . ILE A 1 104 ? -5.994 -0.904 15.070 1.00 94.12 104 ILE A O 1
ATOM 808 N N . THR A 1 105 ? -4.214 0.464 14.828 1.00 95.81 105 THR A N 1
ATOM 809 C CA . THR A 1 105 ? -4.993 1.699 14.756 1.00 95.81 105 THR A CA 1
ATOM 810 C C . THR A 1 105 ? -5.207 2.139 13.319 1.00 95.81 105 THR A C 1
ATOM 812 O O . THR A 1 105 ? -4.413 1.823 12.423 1.00 95.81 105 THR A O 1
ATOM 815 N N . GLY A 1 106 ? -6.254 2.929 13.081 1.00 96.00 106 GLY A N 1
ATOM 816 C CA . GLY A 1 106 ? -6.478 3.487 11.751 1.00 96.00 106 GLY A CA 1
ATOM 817 C C . GLY A 1 106 ? -5.333 4.413 11.313 1.00 96.00 106 GLY A C 1
ATOM 818 O O . GLY A 1 106 ? -4.927 4.405 10.151 1.00 96.00 106 GLY A O 1
ATOM 819 N N . LYS A 1 107 ? -4.712 5.138 12.252 1.00 96.12 107 LYS A N 1
ATOM 820 C CA . LYS A 1 107 ? -3.526 5.959 11.964 1.00 96.12 107 LYS A CA 1
ATOM 821 C C . LYS A 1 107 ? -2.314 5.118 11.548 1.00 96.12 107 LYS A C 1
ATOM 823 O O . LYS A 1 107 ? -1.646 5.485 10.583 1.00 96.12 107 LYS A O 1
ATOM 828 N N . ALA A 1 108 ? -2.055 3.996 12.223 1.00 95.31 108 ALA A N 1
ATOM 829 C CA . ALA A 1 108 ? -0.957 3.099 11.861 1.00 95.31 108 ALA A CA 1
ATOM 830 C C . ALA A 1 108 ? -1.126 2.540 10.435 1.00 95.31 108 ALA A C 1
ATOM 832 O O . ALA A 1 108 ? -0.166 2.514 9.667 1.00 95.31 108 ALA A O 1
ATOM 833 N N . LEU A 1 109 ? -2.354 2.188 10.032 1.00 95.81 109 LEU A N 1
ATOM 834 C CA . LEU A 1 109 ? -2.634 1.768 8.651 1.00 95.81 109 LEU A CA 1
ATOM 835 C C . LEU A 1 109 ? -2.434 2.884 7.618 1.00 95.81 109 LEU A C 1
ATOM 837 O O . LEU A 1 109 ? -2.024 2.610 6.489 1.00 95.81 109 LEU A O 1
ATOM 841 N N . LEU A 1 110 ? -2.716 4.144 7.964 1.00 97.19 110 LEU A N 1
ATOM 842 C CA . LEU A 1 110 ? -2.419 5.268 7.068 1.00 97.19 110 LEU A CA 1
ATOM 843 C C . LEU A 1 110 ? -0.914 5.483 6.894 1.00 97.19 110 LEU A C 1
ATOM 845 O O . LEU A 1 110 ? -0.478 5.791 5.787 1.00 97.19 110 LEU A O 1
ATOM 849 N N . GLU A 1 111 ? -0.125 5.297 7.953 1.00 96.00 111 GLU A N 1
ATOM 850 C CA . GLU A 1 111 ? 1.340 5.338 7.880 1.00 96.00 111 GLU A CA 1
ATOM 851 C C . GLU A 1 111 ? 1.883 4.197 7.009 1.00 96.00 111 GLU A C 1
ATOM 853 O O . GLU A 1 111 ? 2.719 4.431 6.138 1.00 96.00 111 GLU A O 1
ATOM 858 N N . GLU A 1 112 ? 1.336 2.990 7.155 1.00 93.31 112 GLU A N 1
ATOM 859 C CA . GLU A 1 112 ? 1.652 1.853 6.286 1.00 93.31 112 GLU A CA 1
ATOM 860 C C . GLU A 1 112 ? 1.310 2.153 4.817 1.00 93.31 112 GLU A C 1
ATOM 862 O O . GLU A 1 112 ? 2.137 1.986 3.919 1.00 93.31 112 GLU A O 1
ATOM 867 N N . THR A 1 113 ? 0.122 2.707 4.566 1.00 94.88 113 THR A N 1
ATOM 868 C CA . THR A 1 113 ? -0.296 3.086 3.210 1.00 94.88 113 THR A CA 1
ATOM 869 C C . THR A 1 113 ? 0.561 4.215 2.631 1.00 94.88 113 THR A C 1
ATOM 871 O O . THR A 1 113 ? 0.763 4.298 1.418 1.00 94.88 113 THR A O 1
ATOM 874 N N . ALA A 1 114 ? 1.082 5.101 3.479 1.00 95.94 114 ALA A N 1
ATOM 875 C CA . ALA A 1 114 ? 1.990 6.161 3.072 1.00 95.94 114 ALA A CA 1
ATOM 876 C C . ALA A 1 114 ? 3.350 5.639 2.609 1.00 95.94 114 ALA A C 1
ATOM 878 O O . ALA A 1 114 ? 3.877 6.157 1.620 1.00 95.94 114 ALA A O 1
ATOM 879 N N . GLU A 1 115 ? 3.918 4.648 3.296 1.00 91.69 115 GLU A N 1
ATOM 880 C CA . GLU A 1 115 ? 5.136 3.983 2.823 1.00 91.69 115 GLU A CA 1
ATOM 881 C C . GLU A 1 115 ? 4.865 3.253 1.511 1.00 91.69 115 GLU A C 1
ATOM 883 O O . GLU A 1 115 ? 5.582 3.476 0.532 1.00 91.69 115 GLU A O 1
ATOM 888 N N . LEU A 1 116 ? 3.735 2.548 1.425 1.00 85.88 116 LEU A N 1
ATOM 889 C CA . LEU A 1 116 ? 3.312 1.893 0.196 1.00 85.88 116 LEU A CA 1
ATOM 890 C C . LEU A 1 116 ? 3.208 2.879 -0.980 1.00 85.88 116 LEU A C 1
ATOM 892 O O . LEU A 1 116 ? 3.766 2.651 -2.051 1.00 85.88 116 LEU A O 1
ATOM 896 N N . ALA A 1 117 ? 2.578 4.040 -0.788 1.00 90.44 117 ALA A N 1
ATOM 897 C CA . ALA A 1 117 ? 2.488 5.068 -1.825 1.00 90.44 117 ALA A CA 1
ATOM 898 C C . ALA A 1 117 ? 3.863 5.569 -2.302 1.00 90.44 117 ALA A C 1
ATOM 900 O O . ALA A 1 117 ? 4.019 5.900 -3.484 1.00 90.44 117 ALA A O 1
ATOM 901 N N . LYS A 1 118 ? 4.860 5.631 -1.407 1.00 88.19 118 LYS A N 1
ATOM 902 C CA . LYS A 1 118 ? 6.228 6.049 -1.747 1.00 88.19 118 LYS A CA 1
ATOM 903 C C . LYS A 1 118 ? 6.980 4.970 -2.509 1.00 88.19 118 LYS A C 1
ATOM 905 O O . LYS A 1 118 ? 7.615 5.286 -3.518 1.00 88.19 118 LYS A O 1
ATOM 910 N N . GLU A 1 119 ? 6.896 3.731 -2.040 1.00 79.12 119 GLU A N 1
ATOM 911 C CA . GLU A 1 119 ? 7.512 2.562 -2.668 1.00 79.12 119 GLU A CA 1
ATOM 912 C C . GLU A 1 119 ? 6.976 2.369 -4.085 1.00 79.12 119 GLU A C 1
ATOM 914 O O . GLU A 1 119 ? 7.743 2.278 -5.045 1.00 79.12 119 GLU A O 1
ATOM 919 N N . GLN A 1 120 ? 5.653 2.440 -4.235 1.00 76.88 120 GLN A N 1
ATOM 920 C CA . GLN A 1 120 ? 4.977 2.324 -5.523 1.00 76.88 120 GLN A CA 1
ATOM 921 C C . GLN A 1 120 ? 5.126 3.568 -6.411 1.00 76.88 120 GLN A C 1
ATOM 923 O O . GLN A 1 120 ? 4.767 3.536 -7.585 1.00 76.88 120 GLN A O 1
ATOM 928 N N . LYS A 1 121 ? 5.604 4.698 -5.867 1.00 81.31 121 LYS A N 1
ATOM 929 C CA . LYS A 1 121 ? 5.551 6.017 -6.527 1.00 81.31 121 LYS A CA 1
ATOM 930 C C . LYS A 1 121 ? 4.157 6.298 -7.112 1.00 81.31 121 LYS A C 1
ATOM 932 O O . LYS A 1 121 ? 4.019 6.797 -8.232 1.00 81.31 121 LYS A O 1
ATOM 937 N N . ASN A 1 122 ? 3.112 5.951 -6.363 1.00 83.62 122 ASN A N 1
ATOM 938 C CA . ASN A 1 122 ? 1.734 5.994 -6.833 1.00 83.62 122 ASN A CA 1
ATOM 939 C C . ASN A 1 122 ? 1.142 7.391 -6.600 1.00 83.62 122 ASN A C 1
ATOM 941 O O . ASN A 1 122 ? 0.836 7.785 -5.473 1.00 83.62 122 ASN A O 1
ATOM 945 N N . ALA A 1 123 ? 1.006 8.163 -7.682 1.00 89.19 123 ALA A N 1
ATOM 946 C CA . ALA A 1 123 ? 0.514 9.536 -7.616 1.00 89.19 123 ALA A CA 1
ATOM 947 C C . ALA A 1 123 ? -0.935 9.625 -7.119 1.00 89.19 123 ALA A C 1
ATOM 949 O O . ALA A 1 123 ? -1.247 10.518 -6.337 1.00 89.19 123 ALA A O 1
ATOM 950 N N . GLU A 1 124 ? -1.796 8.705 -7.558 1.00 91.25 124 GLU A N 1
ATOM 951 C CA . GLU A 1 124 ? -3.210 8.684 -7.181 1.00 91.25 124 GLU A CA 1
ATOM 952 C C . GLU A 1 124 ? -3.375 8.322 -5.703 1.00 91.25 124 GLU A C 1
ATOM 954 O O . GLU A 1 124 ? -4.108 8.991 -4.978 1.00 91.25 124 GLU A O 1
ATOM 959 N N . LEU A 1 125 ? -2.644 7.309 -5.229 1.00 92.88 125 LEU A N 1
ATOM 960 C CA . LEU A 1 125 ? -2.673 6.916 -3.822 1.00 92.88 125 LEU A CA 1
ATOM 961 C C . LEU A 1 125 ? -2.139 8.031 -2.913 1.00 92.88 125 LEU A C 1
ATOM 963 O O . LEU A 1 125 ? -2.741 8.330 -1.884 1.00 92.88 125 LEU A O 1
ATOM 967 N N . ALA A 1 126 ? -1.057 8.703 -3.321 1.00 96.50 126 ALA A N 1
ATOM 968 C CA . ALA A 1 126 ? -0.562 9.884 -2.618 1.00 96.50 126 ALA A CA 1
ATOM 969 C C . ALA A 1 126 ? -1.598 11.024 -2.608 1.00 96.50 126 ALA A C 1
ATOM 971 O O . ALA A 1 126 ? -1.726 11.732 -1.614 1.00 96.50 126 ALA A O 1
ATOM 972 N N . GLU A 1 127 ? -2.362 11.209 -3.685 1.00 97.12 127 GLU A N 1
ATOM 973 C CA . GLU A 1 127 ? -3.424 12.216 -3.735 1.00 97.12 127 GLU A CA 1
ATOM 974 C C . GLU A 1 127 ? -4.565 11.893 -2.758 1.00 97.12 127 GLU A C 1
ATOM 976 O O . GLU A 1 127 ? -4.959 12.767 -1.988 1.00 97.12 127 GLU A O 1
ATOM 981 N N . LYS A 1 128 ? -4.995 10.627 -2.695 1.00 97.44 128 LYS A N 1
ATOM 982 C CA . LYS A 1 128 ? -5.999 10.151 -1.727 1.00 97.44 128 LYS A CA 1
ATOM 983 C C . LYS A 1 128 ? -5.524 10.283 -0.281 1.00 97.44 128 LYS A C 1
ATOM 985 O O . LYS A 1 128 ? -6.281 10.740 0.567 1.00 97.44 128 LYS A O 1
ATOM 990 N N . LEU A 1 129 ? -4.265 9.943 0.009 1.00 97.88 129 LEU A N 1
ATOM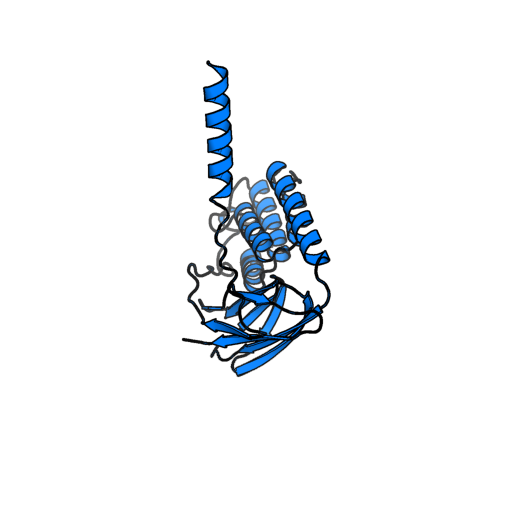 991 C CA . LEU A 1 129 ? -3.679 10.177 1.334 1.00 97.88 129 LEU A CA 1
ATOM 992 C C . LEU A 1 129 ? -3.707 11.662 1.694 1.00 97.88 129 LEU A C 1
ATOM 994 O O . LEU A 1 129 ? -4.037 12.011 2.824 1.00 97.88 129 LEU A O 1
ATOM 998 N N . ALA A 1 130 ? -3.401 12.547 0.741 1.00 98.12 130 ALA A N 1
ATOM 999 C CA . ALA A 1 130 ? -3.489 13.979 0.988 1.00 98.12 130 ALA A CA 1
ATOM 1000 C C . ALA A 1 130 ? -4.913 14.422 1.350 1.00 98.12 130 ALA A C 1
ATOM 1002 O O . ALA A 1 130 ? -5.056 15.205 2.285 1.00 98.12 130 ALA A O 1
ATOM 1003 N N . ASP A 1 131 ? -5.934 13.905 0.658 1.00 97.56 131 ASP A N 1
ATOM 1004 C CA . ASP A 1 131 ? -7.341 14.174 0.982 1.00 97.56 131 ASP A CA 1
ATOM 1005 C C . ASP A 1 131 ? -7.687 13.701 2.405 1.00 97.56 131 ASP A C 1
ATOM 1007 O O . ASP A 1 131 ? -8.295 14.444 3.173 1.00 97.56 131 ASP A O 1
ATOM 1011 N N . VAL A 1 132 ? -7.253 12.492 2.784 1.00 96.81 132 VAL A N 1
ATOM 1012 C CA . VAL A 1 132 ? -7.512 11.922 4.119 1.00 96.81 132 VAL A CA 1
ATOM 1013 C C . VAL A 1 132 ? -6.839 12.733 5.227 1.00 96.81 132 VAL A C 1
ATOM 1015 O O . VAL A 1 132 ? -7.465 13.000 6.248 1.00 96.81 132 VAL A O 1
ATOM 1018 N N . TYR A 1 133 ? -5.580 13.144 5.045 1.00 97.25 133 TYR A N 1
ATOM 1019 C CA . TYR A 1 133 ? -4.871 13.964 6.034 1.00 97.25 133 TYR A CA 1
ATOM 1020 C C . TYR A 1 133 ? -5.415 15.400 6.116 1.00 97.25 133 TYR A C 1
ATOM 1022 O O . TYR A 1 133 ? -5.298 16.036 7.162 1.00 97.25 133 TYR A O 1
ATOM 1030 N 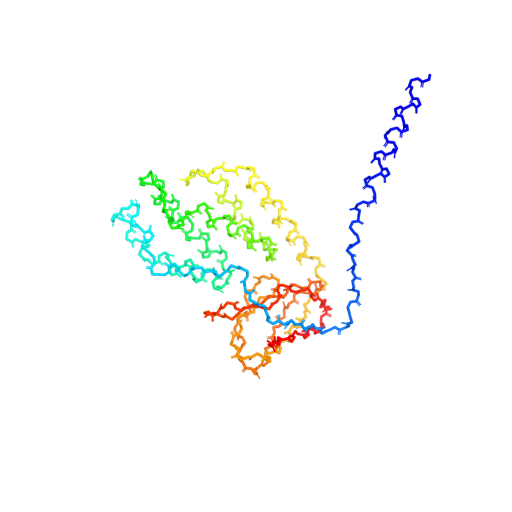N . GLU A 1 134 ? -5.993 15.924 5.032 1.00 96.50 134 GLU A N 1
ATOM 1031 C CA . GLU A 1 134 ? -6.602 17.257 4.991 1.00 96.50 134 GLU A CA 1
ATOM 1032 C C . GLU A 1 134 ? -7.974 17.296 5.687 1.00 96.50 134 GLU A C 1
ATOM 1034 O O . GLU A 1 134 ? -8.306 18.309 6.308 1.00 96.50 134 GLU A O 1
ATOM 1039 N N . ASP A 1 135 ? -8.746 16.203 5.613 1.00 93.00 135 ASP A N 1
ATOM 1040 C CA . ASP A 1 135 ? -10.062 16.064 6.249 1.00 93.00 135 ASP A CA 1
ATOM 1041 C C . ASP A 1 135 ? -9.935 15.830 7.774 1.00 93.00 135 ASP A C 1
ATOM 1043 O O . ASP A 1 135 ? -9.269 14.910 8.257 1.00 93.00 135 ASP A O 1
ATOM 1047 N N . ASP A 1 136 ? -10.599 16.669 8.572 1.00 91.12 136 ASP A N 1
ATOM 1048 C CA . ASP A 1 136 ? -10.605 16.591 10.036 1.00 91.12 136 ASP A CA 1
ATOM 1049 C C . ASP A 1 136 ? -11.762 15.745 10.600 1.00 91.12 136 ASP A C 1
ATOM 1051 O O . ASP A 1 136 ? -11.816 15.491 11.812 1.00 91.12 136 ASP A O 1
ATOM 1055 N N . LYS A 1 137 ? -12.662 15.233 9.747 1.00 89.56 137 LYS A N 1
ATOM 1056 C CA . LYS A 1 137 ? -13.821 14.425 10.170 1.00 89.56 137 LYS A CA 1
ATOM 1057 C C . LYS A 1 137 ? -13.437 13.214 11.002 1.00 89.56 137 LYS A C 1
ATOM 1059 O O . LYS A 1 137 ? -14.199 12.839 11.892 1.00 89.56 137 LYS A O 1
ATOM 1064 N N . PHE A 1 138 ? -12.258 12.649 10.771 1.00 85.62 138 PHE A N 1
ATOM 1065 C CA . PHE A 1 138 ? -11.737 11.488 11.492 1.00 85.62 138 PHE A CA 1
ATOM 1066 C C . PHE A 1 138 ? -10.708 11.850 12.576 1.00 85.62 138 PHE A C 1
ATOM 1068 O O . PHE A 1 138 ? -10.075 10.968 13.138 1.00 85.62 138 PHE A O 1
ATOM 1075 N N . GLY A 1 139 ? -10.546 13.140 12.902 1.00 80.88 139 GLY A N 1
ATOM 1076 C CA . GLY A 1 139 ? -9.647 13.598 13.970 1.00 80.88 139 GLY A CA 1
ATOM 1077 C C . GLY A 1 139 ? -8.166 13.684 13.583 1.00 80.88 139 GLY A C 1
ATOM 1078 O O . GLY A 1 139 ? -7.335 13.890 14.461 1.00 80.88 139 GLY A O 1
ATOM 1079 N N . ILE A 1 140 ? -7.833 13.550 12.293 1.00 91.12 140 ILE A N 1
ATOM 1080 C CA . ILE A 1 140 ? -6.456 13.657 11.789 1.00 91.12 140 ILE A CA 1
ATOM 1081 C C . ILE A 1 140 ? -6.079 15.123 11.551 1.00 91.12 140 ILE A C 1
ATOM 1083 O O . ILE A 1 140 ? -5.254 15.664 12.281 1.00 91.12 140 ILE A O 1
ATOM 1087 N N . GLY A 1 141 ? -6.670 15.769 10.535 1.00 91.56 141 GLY A N 1
ATOM 1088 C CA . GLY A 1 141 ? -6.481 17.200 10.252 1.00 91.56 141 GLY A CA 1
ATOM 1089 C C . GLY A 1 141 ? -5.022 17.671 10.095 1.00 91.56 141 GLY A C 1
ATOM 1090 O O . GLY A 1 141 ? -4.717 18.830 10.392 1.00 91.56 141 GLY A O 1
ATOM 1091 N N . ASP A 1 142 ? -4.109 16.807 9.642 1.00 95.81 142 ASP A N 1
ATOM 1092 C CA . ASP A 1 142 ? -2.686 17.120 9.460 1.00 95.81 142 ASP A CA 1
ATOM 1093 C C . ASP A 1 142 ? -2.427 17.742 8.077 1.00 95.81 142 ASP A C 1
ATOM 1095 O O . ASP A 1 142 ? -2.048 17.094 7.094 1.00 95.81 142 ASP A O 1
ATOM 1099 N N . LYS A 1 143 ? -2.599 19.064 8.013 1.00 96.25 143 LYS A N 1
ATOM 1100 C CA . LYS A 1 143 ? -2.389 19.859 6.792 1.00 96.25 143 LYS A CA 1
ATOM 1101 C C . LYS A 1 143 ? -0.953 19.796 6.262 1.00 96.25 143 LYS A C 1
ATOM 1103 O O . LYS A 1 143 ? -0.739 19.965 5.057 1.00 96.25 143 LYS A O 1
ATOM 1108 N N . ASP A 1 144 ? 0.034 19.562 7.126 1.00 96.88 144 ASP A N 1
ATOM 1109 C CA . ASP A 1 144 ? 1.432 19.462 6.709 1.00 96.88 144 ASP A CA 1
ATOM 1110 C C . ASP A 1 144 ? 1.704 18.120 6.027 1.00 96.88 144 ASP A C 1
ATOM 1112 O O . ASP A 1 144 ? 2.363 18.088 4.978 1.00 96.88 144 ASP A O 1
ATOM 1116 N N . ALA A 1 145 ? 1.165 17.023 6.567 1.00 96.50 145 ALA A N 1
ATOM 1117 C CA . ALA A 1 145 ? 1.166 15.723 5.900 1.00 96.50 145 ALA A CA 1
ATOM 1118 C C . ALA A 1 145 ? 0.434 15.796 4.555 1.00 96.50 145 ALA A C 1
ATOM 1120 O O . ALA A 1 145 ? 1.012 15.423 3.529 1.00 96.50 145 ALA A O 1
ATOM 1121 N N . ALA A 1 146 ? -0.764 16.388 4.517 1.00 97.81 146 ALA A N 1
ATOM 1122 C CA . ALA A 1 146 ? -1.516 16.577 3.278 1.00 97.81 146 ALA A CA 1
ATOM 1123 C C . ALA A 1 146 ? -0.688 17.315 2.211 1.00 97.81 146 ALA A C 1
ATOM 1125 O O . ALA A 1 146 ? -0.535 16.850 1.078 1.00 97.81 146 ALA A O 1
ATOM 1126 N N . LYS A 1 147 ? -0.042 18.428 2.583 1.00 98.19 147 LYS A N 1
ATOM 1127 C CA . LYS A 1 147 ? 0.830 19.192 1.676 1.00 98.19 147 LYS A CA 1
ATOM 1128 C C . LYS A 1 147 ? 2.023 18.374 1.172 1.00 98.19 147 LYS A C 1
ATOM 1130 O O . LYS A 1 147 ? 2.388 18.495 -0.004 1.00 98.19 147 LYS A O 1
ATOM 1135 N N . LYS A 1 148 ? 2.642 17.553 2.030 1.00 97.88 148 LYS A N 1
ATOM 1136 C CA . LYS A 1 148 ? 3.733 16.642 1.635 1.00 97.88 148 LYS A CA 1
ATOM 1137 C C . LYS A 1 148 ? 3.243 15.630 0.600 1.00 97.88 148 LYS A C 1
ATOM 1139 O O . LYS A 1 148 ? 3.884 15.495 -0.443 1.00 97.88 148 LYS A O 1
ATOM 1144 N N . PHE A 1 149 ? 2.093 14.999 0.822 1.00 98.19 149 PHE A N 1
ATOM 1145 C CA . PHE A 1 149 ? 1.539 14.026 -0.119 1.00 98.19 149 PHE A CA 1
ATOM 1146 C C . PHE A 1 149 ? 1.084 14.655 -1.439 1.00 98.19 149 PHE A C 1
ATOM 1148 O O . PHE A 1 149 ? 1.408 14.115 -2.493 1.00 98.19 149 PHE A O 1
ATOM 1155 N N . ARG A 1 150 ? 0.492 15.860 -1.441 1.00 98.25 150 ARG A N 1
ATOM 1156 C CA . ARG A 1 150 ? 0.233 16.604 -2.696 1.00 98.25 150 ARG A CA 1
ATOM 1157 C C . ARG A 1 150 ? 1.514 16.867 -3.487 1.00 98.25 150 ARG A C 1
ATOM 1159 O O . ARG A 1 150 ? 1.506 16.835 -4.718 1.00 98.25 150 ARG A O 1
ATOM 1166 N N . LYS A 1 151 ? 2.622 17.170 -2.798 1.00 97.75 151 LYS A N 1
ATOM 1167 C CA . LYS A 1 151 ? 3.926 17.364 -3.446 1.00 97.75 151 LYS A CA 1
ATOM 1168 C C . LYS A 1 151 ? 4.432 16.054 -4.053 1.00 97.75 151 LYS A C 1
ATOM 1170 O O . LYS A 1 151 ? 4.859 16.079 -5.205 1.00 97.75 151 LYS A O 1
ATOM 1175 N N . LEU A 1 152 ? 4.346 14.943 -3.318 1.00 95.25 152 LEU A N 1
ATOM 1176 C CA . LEU A 1 152 ? 4.712 13.616 -3.820 1.00 95.25 152 LEU A CA 1
ATOM 1177 C C . LEU A 1 152 ? 3.856 13.223 -5.029 1.00 95.25 152 LEU A C 1
ATOM 1179 O O . LEU A 1 152 ? 4.413 12.879 -6.064 1.00 95.25 152 LEU A O 1
ATOM 1183 N N . ALA A 1 153 ? 2.533 13.394 -4.961 1.00 94.56 153 ALA A N 1
ATOM 1184 C CA . ALA A 1 153 ? 1.621 13.114 -6.069 1.00 94.56 153 ALA A CA 1
ATOM 1185 C C . ALA A 1 153 ? 2.025 13.864 -7.349 1.00 94.56 153 ALA A C 1
ATOM 1187 O O . ALA A 1 153 ? 2.132 13.270 -8.422 1.00 94.56 153 ALA A O 1
ATOM 1188 N N . LYS A 1 154 ? 2.354 15.161 -7.241 1.00 94.88 154 LYS A N 1
ATOM 1189 C CA . LYS A 1 154 ? 2.870 15.952 -8.374 1.00 94.88 154 LYS A CA 1
ATOM 1190 C C . LYS A 1 154 ? 4.195 15.411 -8.912 1.00 94.88 154 LYS A C 1
ATOM 1192 O O . LYS A 1 154 ? 4.361 15.330 -10.127 1.00 94.88 154 LYS A O 1
ATOM 1197 N N . GLN A 1 155 ? 5.129 15.053 -8.029 1.00 91.81 155 GLN A N 1
ATOM 1198 C CA . GLN A 1 155 ? 6.427 14.490 -8.418 1.00 91.81 155 GLN A CA 1
ATOM 1199 C C . GLN A 1 155 ? 6.266 13.147 -9.142 1.00 91.81 155 GLN A C 1
ATOM 1201 O O . GLN A 1 155 ? 6.858 12.948 -10.200 1.00 91.81 155 GLN A O 1
ATOM 1206 N N . TYR A 1 156 ? 5.425 12.259 -8.617 1.00 87.62 156 TYR A N 1
ATOM 1207 C CA . TYR A 1 156 ? 5.149 10.945 -9.192 1.00 87.62 156 TYR A CA 1
ATOM 1208 C C . TYR A 1 156 ? 4.409 11.040 -10.526 1.00 87.62 156 TYR A C 1
ATOM 1210 O O . TYR A 1 156 ? 4.791 10.378 -11.491 1.00 87.62 156 TYR A O 1
ATOM 1218 N N . LYS A 1 157 ? 3.427 11.942 -10.638 1.00 86.06 157 LYS A N 1
ATOM 1219 C CA . LYS A 1 157 ? 2.720 12.200 -11.899 1.00 86.06 157 LYS A CA 1
ATOM 1220 C C . LYS A 1 157 ? 3.663 12.722 -12.982 1.00 86.06 157 LYS A C 1
ATOM 1222 O O . LYS A 1 157 ? 3.622 12.234 -14.109 1.00 86.06 157 LYS A O 1
ATOM 1227 N N . ALA A 1 158 ? 4.548 13.659 -12.633 1.00 82.62 158 ALA A N 1
ATOM 1228 C CA . ALA A 1 158 ? 5.559 14.174 -13.554 1.00 82.62 158 ALA A CA 1
ATOM 1229 C C . ALA A 1 158 ? 6.521 13.065 -14.021 1.00 82.62 158 ALA A C 1
ATOM 1231 O O . ALA A 1 158 ? 6.779 12.942 -15.218 1.00 82.62 158 ALA A O 1
ATOM 1232 N N . ALA A 1 159 ? 6.986 12.216 -13.099 1.00 75.06 159 ALA A N 1
ATOM 1233 C CA . ALA A 1 159 ? 7.856 11.086 -13.422 1.00 75.06 159 ALA A CA 1
ATOM 1234 C C . ALA A 1 159 ? 7.176 10.067 -14.354 1.00 75.06 159 ALA A C 1
ATOM 1236 O O . ALA A 1 159 ? 7.787 9.623 -15.323 1.00 75.06 159 ALA A O 1
ATOM 1237 N N . SER A 1 160 ? 5.899 9.747 -14.118 1.00 70.44 160 SER A N 1
ATOM 1238 C CA . SER A 1 160 ? 5.129 8.861 -15.000 1.00 70.44 160 SER A CA 1
ATOM 1239 C C . SER A 1 160 ? 4.926 9.460 -16.395 1.00 70.44 160 SER A C 1
ATOM 1241 O O . SER A 1 160 ? 4.965 8.729 -17.379 1.00 70.44 160 SER A O 1
ATOM 1243 N N . SER A 1 161 ? 4.717 10.777 -16.498 1.00 65.50 161 SER A N 1
ATOM 1244 C CA . SER A 1 161 ? 4.528 11.461 -17.787 1.00 65.50 161 SER A CA 1
ATOM 1245 C C . SER A 1 161 ? 5.812 11.632 -18.605 1.00 65.50 161 SER A C 1
ATOM 1247 O O . SER A 1 161 ? 5.737 11.897 -19.798 1.00 65.50 161 SER A O 1
ATOM 1249 N N . ALA A 1 162 ? 6.985 11.474 -17.983 1.00 64.69 162 ALA A N 1
ATOM 1250 C CA . ALA A 1 162 ? 8.283 11.581 -18.651 1.00 64.69 162 ALA A CA 1
ATOM 1251 C C . ALA A 1 162 ? 8.693 10.300 -19.404 1.00 64.69 162 ALA A C 1
ATOM 1253 O O . ALA A 1 162 ? 9.744 10.271 -20.044 1.00 64.69 162 ALA A O 1
ATOM 1254 N N . ARG A 1 163 ? 7.897 9.227 -19.317 1.00 76.69 163 ARG A N 1
ATOM 1255 C CA . ARG A 1 163 ? 8.196 7.950 -19.971 1.00 76.69 163 ARG A CA 1
ATOM 1256 C C . ARG A 1 163 ? 7.978 8.070 -21.483 1.00 76.69 163 ARG A C 1
ATOM 1258 O O . ARG A 1 163 ? 6.915 8.492 -21.926 1.00 76.69 163 ARG A O 1
ATOM 1265 N N . ALA A 1 164 ? 8.991 7.697 -22.265 1.00 75.81 164 ALA A N 1
ATOM 1266 C CA . ALA A 1 164 ? 9.011 7.847 -23.724 1.00 75.81 164 ALA A CA 1
ATOM 1267 C C . ALA A 1 164 ? 8.091 6.863 -24.475 1.00 75.81 164 ALA A C 1
ATOM 1269 O O . ALA A 1 164 ? 7.800 7.067 -25.652 1.00 75.81 164 ALA A O 1
ATOM 1270 N N . GLY A 1 165 ? 7.625 5.803 -23.813 1.00 86.50 165 GLY A N 1
ATOM 1271 C CA . GLY A 1 165 ? 6.695 4.831 -24.374 1.00 86.50 165 GLY A CA 1
ATOM 1272 C C . GLY A 1 165 ? 6.354 3.719 -23.387 1.00 86.50 165 GLY A C 1
ATOM 1273 O O . GLY A 1 165 ? 6.509 3.868 -22.175 1.00 86.50 165 GLY A O 1
ATOM 1274 N N . ILE A 1 166 ? 5.889 2.594 -23.924 1.00 91.06 166 ILE A N 1
ATOM 1275 C CA . ILE A 1 166 ? 5.602 1.363 -23.179 1.00 91.06 166 ILE A CA 1
ATOM 1276 C C . ILE A 1 166 ? 6.450 0.211 -23.716 1.00 91.06 166 ILE A C 1
ATOM 1278 O O . ILE A 1 166 ? 6.828 0.231 -24.883 1.00 91.06 166 ILE A O 1
ATOM 1282 N N . GLY A 1 167 ? 6.712 -0.794 -22.893 1.00 92.88 167 GLY A N 1
ATOM 1283 C CA . GLY A 1 167 ? 7.378 -2.040 -23.253 1.00 92.88 167 GLY A CA 1
ATOM 1284 C C . GLY A 1 167 ? 6.744 -3.235 -22.542 1.00 92.88 167 GLY A C 1
ATOM 1285 O O . GLY A 1 167 ? 5.621 -3.153 -22.024 1.00 92.88 167 GLY A O 1
ATOM 1286 N N . THR A 1 168 ? 7.484 -4.338 -22.520 1.00 95.38 168 THR A N 1
ATOM 1287 C CA . THR A 1 168 ? 7.046 -5.615 -21.947 1.00 95.38 168 THR A CA 1
ATOM 1288 C C . THR A 1 168 ? 8.010 -6.075 -20.865 1.00 95.38 168 THR A C 1
ATOM 1290 O O . THR A 1 168 ? 9.223 -6.041 -21.057 1.00 95.38 168 THR A O 1
ATOM 1293 N N . VAL A 1 169 ? 7.482 -6.553 -19.742 1.00 96.31 169 VAL A N 1
ATOM 1294 C CA . VAL A 1 169 ? 8.278 -7.264 -18.738 1.00 96.31 169 VAL A CA 1
ATOM 1295 C C . VAL A 1 169 ? 7.937 -8.749 -18.797 1.00 96.31 169 VAL A C 1
ATOM 1297 O O . VAL A 1 169 ? 6.775 -9.127 -18.649 1.00 96.31 169 VAL A O 1
ATOM 1300 N N . ILE A 1 170 ? 8.948 -9.580 -19.034 1.00 97.12 170 ILE A N 1
ATOM 1301 C CA . ILE A 1 170 ? 8.872 -11.040 -18.951 1.00 97.12 170 ILE A CA 1
ATOM 1302 C C .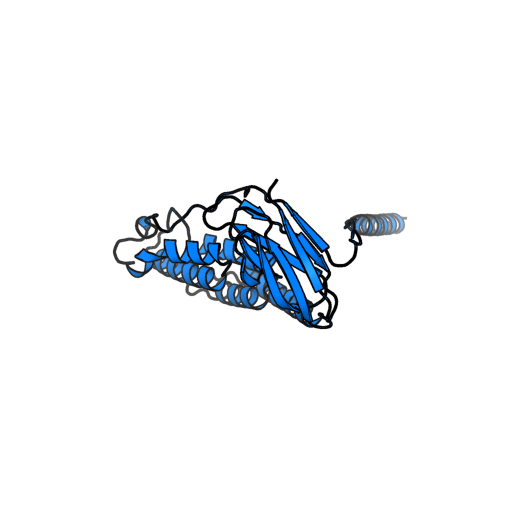 ILE A 1 170 ? 9.304 -11.445 -17.548 1.00 97.12 170 ILE A C 1
ATOM 1304 O O . ILE A 1 170 ? 10.305 -10.945 -17.048 1.00 97.12 170 ILE A O 1
ATOM 1308 N N . ILE A 1 171 ? 8.562 -12.337 -16.904 1.00 97.44 171 ILE A N 1
ATOM 1309 C CA . ILE A 1 171 ? 8.850 -12.793 -15.543 1.00 97.44 171 ILE A CA 1
ATOM 1310 C C . ILE A 1 171 ? 9.018 -14.306 -15.582 1.00 97.44 171 ILE A C 1
ATOM 1312 O O . ILE A 1 171 ? 8.043 -15.017 -15.817 1.00 97.44 171 ILE A O 1
ATOM 1316 N N . ASN A 1 172 ? 10.228 -14.794 -15.338 1.00 97.06 172 ASN A N 1
ATOM 1317 C CA . ASN A 1 172 ? 10.519 -16.220 -15.231 1.00 97.06 172 ASN A CA 1
ATOM 1318 C C . ASN A 1 172 ? 10.477 -16.615 -13.755 1.00 97.06 172 ASN A C 1
ATOM 1320 O O . ASN A 1 172 ? 11.291 -16.130 -12.967 1.00 97.06 172 ASN A O 1
ATOM 1324 N N . ASN A 1 173 ? 9.521 -17.461 -13.368 1.00 97.25 173 ASN A N 1
ATOM 1325 C CA . ASN A 1 173 ? 9.414 -17.945 -11.996 1.00 97.25 173 ASN A CA 1
ATOM 1326 C C . ASN A 1 173 ? 10.068 -19.325 -11.837 1.00 97.25 173 ASN A C 1
ATOM 1328 O O . ASN A 1 173 ? 9.384 -20.349 -11.864 1.00 97.25 173 ASN A O 1
ATOM 1332 N N . ASP A 1 174 ? 11.379 -19.342 -11.597 1.00 95.19 174 ASP A N 1
ATOM 1333 C CA . ASP A 1 174 ? 12.161 -20.559 -11.338 1.00 95.19 174 ASP A CA 1
ATOM 1334 C C . ASP A 1 174 ? 12.178 -20.935 -9.840 1.00 95.19 174 ASP A C 1
ATOM 1336 O O . ASP A 1 174 ? 13.103 -21.581 -9.342 1.00 95.19 174 ASP A O 1
ATOM 1340 N N . THR A 1 175 ? 11.160 -20.512 -9.087 1.00 95.06 175 THR A N 1
ATOM 1341 C CA . THR A 1 175 ? 11.015 -20.784 -7.650 1.00 95.06 175 THR A CA 1
ATOM 1342 C C . THR A 1 175 ? 9.972 -21.883 -7.413 1.00 95.06 175 THR A C 1
ATOM 1344 O O . THR A 1 175 ? 9.109 -22.103 -8.268 1.00 95.06 175 THR A O 1
ATOM 1347 N N . PRO A 1 176 ? 9.971 -22.566 -6.251 1.00 93.88 176 PRO A N 1
ATOM 1348 C CA . PRO A 1 176 ? 8.924 -23.531 -5.905 1.00 93.88 176 PRO A CA 1
ATOM 1349 C C . PRO A 1 176 ? 7.598 -22.872 -5.469 1.00 93.88 176 PRO A C 1
ATOM 1351 O O . PRO A 1 176 ? 6.666 -23.575 -5.080 1.00 93.88 176 PRO A O 1
ATOM 1354 N N . TYR A 1 177 ? 7.498 -21.540 -5.508 1.00 93.19 177 TYR A N 1
ATOM 1355 C CA . TYR A 1 177 ? 6.349 -20.781 -5.017 1.00 93.19 177 TYR A CA 1
ATOM 1356 C C . TYR A 1 177 ? 5.550 -20.165 -6.166 1.00 93.19 177 TYR A C 1
ATOM 1358 O O . TYR A 1 177 ? 6.066 -19.940 -7.259 1.00 93.19 177 TYR A O 1
ATOM 1366 N N . TYR A 1 178 ? 4.277 -19.857 -5.919 1.00 93.44 178 TYR A N 1
ATOM 1367 C CA . TYR A 1 178 ? 3.556 -18.902 -6.755 1.00 93.44 178 TYR A CA 1
ATOM 1368 C C . TYR A 1 178 ? 3.837 -17.494 -6.228 1.00 93.44 178 TYR A C 1
ATOM 1370 O O . TYR A 1 178 ? 3.755 -17.249 -5.026 1.00 93.44 178 TYR A O 1
ATOM 1378 N N . ILE A 1 179 ? 4.205 -16.583 -7.123 1.00 93.62 179 ILE A N 1
ATOM 1379 C CA . ILE A 1 179 ? 4.687 -15.249 -6.767 1.00 93.62 179 ILE A CA 1
ATOM 1380 C C . ILE A 1 179 ? 3.676 -14.221 -7.239 1.00 93.62 179 ILE A C 1
ATOM 1382 O O . ILE A 1 179 ? 3.343 -14.190 -8.425 1.00 93.62 179 ILE A O 1
ATOM 1386 N N . ARG A 1 180 ? 3.199 -13.367 -6.333 1.00 92.19 180 ARG A N 1
ATOM 1387 C CA . ARG A 1 180 ? 2.468 -12.159 -6.722 1.00 92.19 180 ARG A CA 1
ATOM 1388 C C . ARG A 1 180 ? 3.477 -11.082 -7.093 1.00 92.19 180 ARG A C 1
ATOM 1390 O O . ARG A 1 180 ? 4.420 -10.844 -6.344 1.00 92.19 180 ARG A O 1
ATOM 1397 N N . VAL A 1 181 ? 3.296 -10.472 -8.260 1.00 92.75 181 VAL A N 1
ATOM 1398 C CA . VAL A 1 181 ? 4.283 -9.584 -8.881 1.00 92.75 181 VAL A CA 1
ATOM 1399 C C . VAL A 1 181 ? 3.777 -8.153 -8.937 1.00 92.75 181 VAL A C 1
ATOM 1401 O O . VAL A 1 181 ? 2.659 -7.891 -9.371 1.00 92.75 181 VAL A O 1
ATOM 1404 N N . TYR A 1 182 ? 4.662 -7.225 -8.593 1.00 88.12 182 TYR A N 1
ATOM 1405 C CA . TYR A 1 182 ? 4.460 -5.791 -8.671 1.00 88.12 182 TYR A CA 1
ATOM 1406 C C . TYR A 1 182 ? 5.470 -5.166 -9.621 1.00 88.12 182 TYR A C 1
ATOM 1408 O O . TYR A 1 182 ? 6.674 -5.415 -9.528 1.00 88.12 182 TYR A O 1
ATOM 1416 N N . ILE A 1 183 ? 4.975 -4.315 -10.519 1.00 89.50 183 ILE A N 1
ATOM 1417 C CA . ILE A 1 183 ? 5.814 -3.531 -11.431 1.00 89.50 183 ILE A CA 1
ATOM 1418 C C . ILE A 1 183 ? 5.440 -2.067 -11.289 1.00 89.50 183 ILE A C 1
ATOM 1420 O O . ILE A 1 183 ? 4.290 -1.692 -11.536 1.00 89.50 183 ILE A O 1
ATOM 1424 N N . ASP A 1 184 ? 6.421 -1.258 -10.893 1.00 79.88 184 ASP A N 1
ATOM 1425 C CA . ASP A 1 184 ? 6.235 0.123 -10.446 1.00 79.88 184 ASP A CA 1
ATOM 1426 C C . ASP A 1 184 ? 5.167 0.223 -9.356 1.00 79.88 184 ASP A C 1
ATOM 1428 O O . ASP A 1 184 ? 4.333 1.121 -9.362 1.00 79.88 184 ASP A O 1
ATOM 1432 N N . GLY A 1 185 ? 5.146 -0.771 -8.465 1.00 70.25 185 GLY A N 1
ATOM 1433 C CA . GLY A 1 185 ? 4.191 -0.838 -7.371 1.00 70.25 185 GLY A CA 1
ATOM 1434 C C . GLY A 1 185 ? 2.775 -1.283 -7.727 1.00 70.25 185 GLY A C 1
ATOM 1435 O O . GLY A 1 185 ? 1.982 -1.519 -6.827 1.00 70.25 185 GLY A O 1
ATOM 1436 N N . TYR A 1 186 ? 2.447 -1.442 -9.007 1.00 79.19 186 TYR A N 1
ATOM 1437 C CA . TYR A 1 186 ? 1.137 -1.942 -9.420 1.00 79.19 186 TYR A CA 1
ATOM 1438 C C . TYR A 1 186 ? 1.127 -3.465 -9.430 1.00 79.19 186 TYR A C 1
ATOM 1440 O O . TYR A 1 186 ? 2.009 -4.064 -10.049 1.00 79.19 186 TYR A O 1
ATOM 1448 N N . ASP A 1 187 ? 0.108 -4.070 -8.816 1.00 82.38 187 ASP A N 1
ATOM 1449 C CA . ASP A 1 187 ? -0.141 -5.512 -8.894 1.00 82.38 187 ASP A CA 1
ATOM 1450 C C . ASP A 1 187 ? -0.334 -5.939 -10.358 1.00 82.38 187 ASP A C 1
ATOM 1452 O O . ASP A 1 187 ? -1.151 -5.374 -11.095 1.00 82.38 187 ASP A O 1
ATOM 1456 N N . ARG A 1 188 ? 0.448 -6.927 -10.795 1.00 90.06 188 ARG A N 1
ATOM 1457 C CA . ARG A 1 188 ? 0.390 -7.532 -12.135 1.00 90.06 188 ARG A CA 1
ATOM 1458 C C . ARG A 1 188 ? -0.104 -8.975 -12.108 1.00 90.06 188 ARG A C 1
ATOM 1460 O O . ARG A 1 188 ? -0.167 -9.608 -13.161 1.00 90.06 188 ARG A O 1
ATOM 1467 N N . GLY A 1 189 ? -0.500 -9.471 -10.940 1.00 89.56 189 GLY A N 1
ATOM 1468 C CA . GLY A 1 189 ? -1.061 -10.797 -10.738 1.00 89.56 189 GLY A CA 1
ATOM 1469 C C . GLY A 1 189 ? -0.047 -11.819 -10.235 1.00 89.56 189 GLY A C 1
ATOM 1470 O O . GLY A 1 189 ? 1.053 -11.495 -9.789 1.00 89.56 189 GLY A O 1
ATOM 1471 N N . ILE A 1 190 ? -0.461 -13.085 -10.284 1.00 93.31 190 ILE A N 1
ATOM 1472 C CA . ILE A 1 190 ? 0.302 -14.226 -9.776 1.00 93.31 190 ILE A CA 1
ATOM 1473 C C . ILE A 1 190 ? 0.965 -14.976 -10.933 1.00 93.31 190 ILE A C 1
ATOM 1475 O O . ILE A 1 190 ? 0.293 -15.354 -11.894 1.00 93.31 190 ILE A O 1
ATOM 1479 N N . ILE A 1 191 ? 2.257 -15.272 -10.792 1.00 95.88 191 ILE A N 1
ATOM 1480 C CA . ILE A 1 191 ? 2.997 -16.203 -11.646 1.00 95.88 191 ILE A CA 1
ATOM 1481 C C . ILE A 1 191 ? 3.240 -17.491 -10.861 1.00 95.88 191 ILE A C 1
ATOM 1483 O O . ILE A 1 191 ? 3.906 -17.489 -9.829 1.00 95.88 191 ILE A O 1
ATOM 1487 N N . TYR A 1 192 ? 2.693 -18.607 -11.337 1.00 95.12 192 TYR A N 1
ATOM 1488 C CA . TYR A 1 192 ? 2.871 -19.914 -10.696 1.00 95.12 192 TYR A CA 1
ATOM 1489 C C . TYR A 1 192 ? 4.302 -20.445 -10.856 1.00 95.12 192 TYR A C 1
ATOM 1491 O O . TYR A 1 192 ? 5.022 -20.041 -11.768 1.00 95.12 192 TYR A O 1
ATOM 1499 N N . SER A 1 193 ? 4.693 -21.357 -9.966 1.00 95.69 193 SER A N 1
ATOM 1500 C CA . SER A 1 193 ? 5.996 -22.031 -10.001 1.00 95.69 193 SER A CA 1
ATOM 1501 C C . SER A 1 193 ? 6.262 -22.682 -11.364 1.00 95.69 193 SER A C 1
ATOM 1503 O O . SER A 1 193 ? 5.385 -23.352 -11.914 1.00 95.69 193 SER A O 1
ATOM 1505 N N . GLY A 1 194 ? 7.462 -22.464 -11.907 1.00 93.81 194 GLY A N 1
ATOM 1506 C CA . GLY A 1 194 ? 7.912 -23.007 -13.190 1.00 93.81 194 GLY A CA 1
ATOM 1507 C C . GLY A 1 194 ? 7.290 -22.355 -14.429 1.00 93.81 194 GLY A C 1
ATOM 1508 O O . GLY A 1 194 ? 7.565 -22.800 -15.542 1.00 93.81 194 GLY A O 1
ATOM 1509 N N . ASN A 1 195 ? 6.456 -21.323 -14.263 1.00 97.19 195 ASN A N 1
ATOM 1510 C CA . ASN A 1 195 ? 5.810 -20.628 -15.374 1.00 97.19 195 ASN A CA 1
ATOM 1511 C C . ASN A 1 195 ? 6.496 -19.301 -15.718 1.00 97.19 195 ASN A C 1
ATOM 1513 O O . ASN A 1 195 ? 7.205 -18.695 -14.912 1.00 97.19 195 ASN A O 1
ATOM 1517 N N . VAL A 1 196 ? 6.207 -18.831 -16.931 1.00 96.88 196 VAL A N 1
ATOM 1518 C CA . VAL A 1 196 ? 6.603 -17.515 -17.434 1.00 96.88 196 VAL A CA 1
ATOM 1519 C C . VAL A 1 196 ? 5.373 -16.612 -17.515 1.00 96.88 196 VAL A C 1
ATOM 1521 O O . VAL A 1 196 ? 4.308 -17.041 -17.963 1.00 96.88 196 VAL A O 1
ATOM 1524 N N . GLY A 1 197 ? 5.514 -15.368 -17.063 1.00 96.19 197 GLY A N 1
ATOM 1525 C CA . GLY A 1 197 ? 4.512 -14.311 -17.181 1.00 96.19 197 GLY A CA 1
ATOM 1526 C C . GLY A 1 197 ? 4.935 -13.220 -18.159 1.00 96.19 197 GLY A C 1
ATOM 1527 O O . GLY A 1 197 ? 6.120 -12.919 -18.277 1.00 96.19 197 GLY A O 1
ATOM 1528 N N . TRP A 1 198 ? 3.960 -12.582 -18.810 1.00 96.44 198 TRP A N 1
ATOM 1529 C CA . TRP A 1 198 ? 4.181 -11.428 -19.688 1.00 96.44 198 TRP A CA 1
ATOM 1530 C C . TRP A 1 198 ? 3.306 -10.264 -19.246 1.00 96.44 198 TRP A C 1
ATOM 1532 O O . TRP A 1 198 ? 2.077 -10.356 -19.269 1.00 96.44 198 TRP A O 1
ATOM 1542 N N . VAL A 1 199 ? 3.937 -9.150 -18.885 1.00 95.31 199 VAL A N 1
ATOM 1543 C CA . VAL A 1 199 ? 3.249 -7.906 -18.542 1.00 95.31 199 VAL A CA 1
ATOM 1544 C C . VAL A 1 199 ? 3.519 -6.885 -19.637 1.00 95.31 199 VAL A C 1
ATOM 1546 O O . VAL A 1 199 ? 4.597 -6.300 -19.713 1.00 95.31 199 VAL A O 1
ATOM 1549 N N . ASN A 1 200 ? 2.522 -6.674 -20.491 1.00 93.56 200 ASN A N 1
ATOM 1550 C CA . ASN A 1 200 ? 2.564 -5.663 -21.544 1.00 93.56 200 ASN A CA 1
ATOM 1551 C C . ASN A 1 200 ? 2.136 -4.291 -21.005 1.00 93.56 200 ASN A C 1
ATOM 1553 O O . ASN A 1 200 ? 1.397 -4.196 -20.024 1.00 93.56 200 ASN A O 1
ATOM 1557 N N . GLY A 1 201 ? 2.544 -3.219 -21.687 1.00 89.06 201 GLY A N 1
ATOM 1558 C CA . GLY A 1 201 ? 2.096 -1.865 -21.348 1.00 89.06 201 GLY A CA 1
ATOM 1559 C C . GLY A 1 201 ? 2.800 -1.267 -20.130 1.00 89.06 201 GLY A C 1
ATOM 1560 O O . GLY A 1 201 ? 2.274 -0.343 -19.509 1.00 89.06 201 GLY A O 1
ATOM 1561 N N . VAL A 1 202 ? 3.977 -1.783 -19.771 1.00 90.12 202 VAL A N 1
ATOM 1562 C CA . VAL A 1 202 ? 4.804 -1.215 -18.701 1.00 90.12 202 VAL A CA 1
ATOM 1563 C C . VAL A 1 202 ? 5.505 0.022 -19.244 1.00 90.12 202 VAL A C 1
ATOM 1565 O O . VAL A 1 202 ? 6.078 -0.020 -20.326 1.00 90.12 202 VAL A O 1
ATOM 1568 N N . GLY A 1 203 ? 5.449 1.142 -18.530 1.00 87.50 203 GLY A N 1
ATOM 1569 C CA . GLY A 1 203 ? 6.081 2.372 -19.004 1.00 87.50 203 GLY A CA 1
ATOM 1570 C C . GLY A 1 203 ? 7.608 2.242 -19.094 1.00 87.50 203 GLY A C 1
ATOM 1571 O O . GLY A 1 203 ? 8.237 1.705 -18.189 1.00 87.50 203 GLY A O 1
ATOM 1572 N N . SER A 1 204 ? 8.197 2.767 -20.168 1.00 88.19 204 SER A N 1
ATOM 1573 C CA . SER A 1 204 ? 9.645 2.747 -20.409 1.00 88.19 204 SER A CA 1
ATOM 1574 C C . SER A 1 204 ? 10.430 3.576 -19.383 1.00 88.19 204 SER A C 1
ATOM 1576 O O . SER A 1 204 ? 9.913 4.565 -18.857 1.00 88.19 204 SER A O 1
ATOM 1578 N N . GLY A 1 205 ? 11.709 3.267 -19.202 1.00 86.50 205 GLY A N 1
ATOM 1579 C CA . GLY A 1 205 ? 12.643 3.914 -18.288 1.00 86.50 205 GLY A CA 1
ATOM 1580 C C . GLY A 1 205 ? 13.041 2.981 -17.148 1.00 86.50 205 GLY A C 1
ATOM 1581 O O . GLY A 1 205 ? 13.036 1.762 -17.295 1.00 86.50 205 GLY A O 1
ATOM 1582 N N . THR A 1 206 ? 13.403 3.552 -15.999 1.00 86.06 206 THR A N 1
ATOM 1583 C CA . THR A 1 206 ? 13.633 2.753 -14.791 1.00 86.06 206 THR A CA 1
ATOM 1584 C C . THR A 1 206 ? 12.310 2.186 -14.285 1.00 86.06 206 THR A C 1
ATOM 1586 O O . THR A 1 206 ? 11.390 2.952 -13.978 1.00 86.06 206 THR A O 1
ATOM 1589 N N . ILE A 1 207 ? 12.258 0.862 -14.169 1.00 88.12 207 ILE A N 1
ATOM 1590 C CA . ILE A 1 207 ? 11.139 0.109 -13.602 1.00 88.12 207 ILE A CA 1
ATOM 1591 C C . ILE A 1 207 ? 11.534 -0.461 -12.239 1.00 88.12 207 ILE A C 1
ATOM 1593 O O . ILE A 1 207 ? 12.680 -0.872 -12.048 1.00 88.12 207 ILE A O 1
ATOM 1597 N N . LEU A 1 208 ? 10.604 -0.469 -11.288 1.00 86.12 208 LEU A N 1
ATOM 1598 C CA . LEU A 1 208 ? 10.773 -1.132 -9.991 1.00 86.12 208 LEU A CA 1
ATOM 1599 C C . LEU A 1 208 ? 10.049 -2.479 -10.010 1.00 86.12 208 LEU A C 1
ATOM 1601 O O . LEU A 1 208 ? 8.871 -2.532 -10.354 1.00 86.12 208 LEU A O 1
ATOM 1605 N N . LEU A 1 209 ? 10.741 -3.548 -9.634 1.00 89.19 209 LEU A N 1
ATOM 1606 C CA . LEU A 1 209 ? 10.223 -4.911 -9.624 1.00 89.19 209 LEU A CA 1
ATOM 1607 C C . LEU A 1 209 ? 10.263 -5.448 -8.198 1.00 89.19 209 LEU A C 1
ATOM 1609 O O . LEU A 1 209 ? 11.305 -5.403 -7.539 1.00 89.19 209 LEU A O 1
ATOM 1613 N N . TYR A 1 210 ? 9.126 -5.948 -7.738 1.00 89.69 210 TYR A N 1
ATOM 1614 C CA . TYR A 1 210 ? 8.981 -6.590 -6.441 1.00 89.69 210 TYR A CA 1
ATOM 1615 C C . TYR A 1 210 ? 8.038 -7.777 -6.574 1.00 89.69 210 TYR A C 1
ATOM 1617 O O . TYR A 1 210 ? 7.097 -7.757 -7.368 1.00 89.69 210 TYR A O 1
ATOM 1625 N N . GLY A 1 211 ? 8.287 -8.828 -5.812 1.00 90.81 211 GLY A N 1
ATOM 1626 C CA . GLY A 1 211 ? 7.422 -9.989 -5.775 1.00 90.81 211 GLY A CA 1
ATOM 1627 C C . GLY A 1 211 ? 7.520 -10.656 -4.427 1.00 90.81 211 GLY A C 1
ATOM 1628 O O . GLY A 1 211 ? 8.554 -10.595 -3.778 1.00 90.81 211 GLY A O 1
ATOM 1629 N N . TYR A 1 212 ? 6.452 -11.303 -4.002 1.00 88.94 212 TYR A N 1
ATOM 1630 C CA . TYR A 1 212 ? 6.465 -12.084 -2.775 1.00 88.94 212 TYR A CA 1
ATOM 1631 C C . TYR A 1 212 ? 5.607 -13.329 -2.951 1.00 88.94 212 TYR A C 1
ATOM 1633 O O . TYR A 1 212 ? 4.729 -13.385 -3.820 1.00 88.94 212 TYR A O 1
ATOM 1641 N N . ALA A 1 213 ? 5.905 -14.349 -2.157 1.00 90.19 213 ALA A N 1
ATOM 1642 C CA . ALA A 1 213 ? 5.167 -15.598 -2.136 1.00 90.19 213 ALA A CA 1
ATOM 1643 C C . ALA A 1 213 ? 4.076 -15.515 -1.054 1.00 90.19 213 ALA A C 1
ATOM 1645 O O . ALA A 1 213 ? 4.408 -15.512 0.138 1.00 90.19 213 ALA A O 1
ATOM 1646 N N . PRO A 1 214 ? 2.782 -15.462 -1.427 1.00 81.88 214 PRO A N 1
ATOM 1647 C CA . PRO A 1 214 ? 1.699 -15.369 -0.454 1.00 81.88 214 PRO A CA 1
ATOM 1648 C C . PRO A 1 214 ? 1.698 -16.541 0.532 1.00 81.88 214 PRO A C 1
ATOM 1650 O O . PRO A 1 214 ? 2.010 -17.672 0.164 1.00 81.88 214 PRO A O 1
ATOM 1653 N N . TYR A 1 215 ? 1.332 -16.258 1.786 1.00 77.81 215 TYR A N 1
ATOM 1654 C CA . TYR A 1 215 ? 1.348 -17.207 2.914 1.00 77.81 215 TYR A CA 1
ATOM 1655 C C . TYR A 1 215 ? 2.726 -17.796 3.246 1.00 77.81 215 TYR A C 1
ATOM 1657 O O . TYR A 1 215 ? 2.828 -18.859 3.861 1.00 77.81 215 TYR A O 1
ATOM 1665 N N . THR A 1 216 ? 3.794 -17.108 2.854 1.00 83.50 216 THR A N 1
ATOM 1666 C CA . THR A 1 216 ? 5.164 -17.443 3.235 1.00 83.50 216 THR A CA 1
ATOM 1667 C C . THR A 1 216 ? 5.902 -16.185 3.673 1.00 83.50 216 THR A C 1
ATOM 1669 O O . THR A 1 216 ? 5.415 -15.077 3.466 1.00 83.50 216 THR A O 1
ATOM 1672 N N . ASP A 1 217 ? 7.107 -16.365 4.206 1.00 84.75 217 ASP A N 1
ATOM 1673 C CA . ASP A 1 217 ? 7.994 -15.261 4.569 1.00 84.75 217 ASP A CA 1
ATOM 1674 C C . ASP A 1 217 ? 8.978 -14.899 3.446 1.00 84.75 217 ASP A C 1
ATOM 1676 O O . ASP A 1 217 ? 10.056 -14.406 3.746 1.00 84.75 217 ASP A O 1
ATOM 1680 N N . TRP A 1 218 ? 8.688 -15.202 2.176 1.00 88.69 218 TRP A N 1
ATOM 1681 C CA . TRP A 1 218 ? 9.644 -15.017 1.076 1.00 88.69 218 TRP A CA 1
ATOM 1682 C C . TRP A 1 218 ? 9.263 -13.891 0.117 1.00 88.69 218 TRP A C 1
ATOM 1684 O O . TRP A 1 218 ? 8.126 -13.811 -0.352 1.00 88.69 218 TRP A O 1
ATOM 1694 N N . GLU A 1 219 ? 10.263 -13.092 -0.247 1.00 90.50 219 GLU A N 1
ATOM 1695 C CA . GLU A 1 219 ? 10.162 -11.997 -1.210 1.00 90.50 219 GLU A CA 1
ATOM 1696 C C . GLU A 1 219 ? 11.336 -11.961 -2.199 1.00 90.50 219 GLU A C 1
ATOM 1698 O O . GLU A 1 219 ? 12.393 -12.542 -1.967 1.00 90.50 219 GLU A O 1
ATOM 1703 N N . TRP A 1 220 ? 11.132 -11.285 -3.326 1.00 92.00 220 TRP A N 1
ATOM 1704 C CA . TRP A 1 220 ? 12.062 -11.112 -4.434 1.00 92.00 220 TRP A CA 1
ATOM 1705 C C . TRP A 1 220 ? 12.111 -9.634 -4.807 1.00 92.00 220 TRP A C 1
ATOM 1707 O O . TRP A 1 220 ? 11.165 -9.081 -5.372 1.00 92.00 220 TRP A O 1
ATOM 1717 N N . GLY A 1 221 ? 13.251 -9.009 -4.534 1.00 87.31 221 GLY A N 1
ATOM 1718 C CA . GLY A 1 221 ? 13.424 -7.568 -4.680 1.00 87.31 221 GLY A CA 1
ATOM 1719 C C . GLY A 1 221 ? 13.183 -6.815 -3.366 1.00 87.31 221 GLY A C 1
ATOM 1720 O O . GLY A 1 221 ? 13.177 -7.441 -2.313 1.00 87.31 221 GLY A O 1
ATOM 1721 N N . PRO A 1 222 ? 13.038 -5.480 -3.408 1.00 85.06 222 PRO A N 1
ATOM 1722 C CA . PRO A 1 222 ? 12.922 -4.658 -4.611 1.00 85.06 222 PRO A CA 1
ATOM 1723 C C . PRO A 1 222 ? 14.200 -4.656 -5.460 1.00 85.06 222 PRO A C 1
ATOM 1725 O O . PRO A 1 222 ? 15.304 -4.501 -4.942 1.00 85.06 222 PRO A O 1
ATOM 1728 N N . ILE A 1 223 ? 14.052 -4.783 -6.782 1.00 86.12 223 ILE A N 1
ATOM 1729 C CA . ILE A 1 223 ? 15.132 -4.527 -7.746 1.00 86.12 223 ILE A CA 1
ATOM 1730 C C . ILE A 1 223 ? 14.698 -3.482 -8.771 1.00 86.12 223 ILE A C 1
ATOM 1732 O O . ILE A 1 223 ? 13.517 -3.341 -9.083 1.00 86.12 223 ILE A O 1
ATOM 1736 N N . THR A 1 224 ? 15.659 -2.755 -9.328 1.00 85.62 224 THR A N 1
ATOM 1737 C CA . THR A 1 224 ? 15.411 -1.819 -10.427 1.00 85.62 224 THR A CA 1
ATOM 1738 C C . THR A 1 224 ? 15.872 -2.417 -11.749 1.00 85.62 224 THR A C 1
ATOM 1740 O O . THR A 1 224 ? 17.003 -2.886 -11.839 1.00 85.62 224 THR A O 1
ATOM 1743 N N . GLY A 1 225 ? 15.027 -2.350 -12.775 1.00 88.19 225 GLY A N 1
ATOM 1744 C CA . GLY A 1 225 ? 15.379 -2.652 -14.163 1.00 88.19 225 GLY A CA 1
ATOM 1745 C C . GLY A 1 225 ? 15.354 -1.402 -15.040 1.00 88.19 225 GLY A C 1
ATOM 1746 O O . GLY A 1 225 ? 14.859 -0.348 -14.630 1.00 88.19 225 GLY A O 1
ATOM 1747 N N . HIS A 1 226 ? 15.854 -1.522 -16.268 1.00 89.56 226 HIS A N 1
ATOM 1748 C CA . HIS A 1 226 ? 15.674 -0.515 -17.312 1.00 89.56 226 HIS A CA 1
ATOM 1749 C C . HIS A 1 226 ? 14.906 -1.125 -18.483 1.00 89.56 226 HIS A C 1
ATOM 1751 O O . HIS A 1 226 ? 15.284 -2.182 -18.981 1.00 89.56 226 HIS A O 1
ATOM 1757 N N . LEU A 1 227 ? 13.830 -0.464 -18.905 1.00 90.19 227 LEU A N 1
ATOM 1758 C CA . LEU A 1 227 ? 12.963 -0.908 -19.990 1.00 90.19 227 LEU A CA 1
ATOM 1759 C C . LEU A 1 227 ? 12.919 0.149 -21.091 1.00 90.19 227 LEU A C 1
ATOM 1761 O O . LEU A 1 227 ? 12.374 1.232 -20.891 1.00 90.19 227 LEU A O 1
ATOM 1765 N N . ASP A 1 228 ? 13.432 -0.168 -22.272 1.00 88.88 228 ASP A N 1
ATOM 1766 C CA . ASP A 1 228 ? 13.328 0.734 -23.418 1.00 88.88 228 ASP A CA 1
ATOM 1767 C C . ASP A 1 228 ? 11.885 0.858 -23.930 1.00 88.88 228 ASP A C 1
ATOM 1769 O O . ASP A 1 228 ? 11.046 -0.030 -23.751 1.00 88.88 228 ASP A O 1
ATOM 1773 N N . ALA A 1 229 ? 11.577 1.965 -24.610 1.00 88.75 229 ALA A N 1
ATOM 1774 C CA . ALA A 1 229 ? 10.299 2.120 -25.300 1.00 88.75 229 ALA A CA 1
ATOM 1775 C C . ALA A 1 229 ? 10.179 1.083 -26.433 1.00 88.75 229 ALA A C 1
ATOM 1777 O O . ALA A 1 229 ? 11.023 1.021 -27.322 1.00 88.75 229 ALA A O 1
ATOM 1778 N N . GLY A 1 230 ? 9.134 0.255 -26.386 1.00 90.44 230 GLY A N 1
ATOM 1779 C CA . GLY A 1 230 ? 8.950 -0.917 -27.249 1.00 90.44 230 GLY A CA 1
ATOM 1780 C C . GLY A 1 230 ? 9.845 -2.110 -26.890 1.00 90.44 230 GLY A C 1
ATOM 1781 O O . GLY A 1 230 ? 9.760 -3.147 -27.544 1.00 90.44 230 GLY A O 1
ATOM 1782 N N . GLY A 1 231 ? 10.696 -1.967 -25.871 1.00 93.06 231 GLY A N 1
ATOM 1783 C CA . GLY A 1 231 ? 11.658 -2.972 -25.447 1.00 93.06 231 GLY A CA 1
ATOM 1784 C C . GLY A 1 231 ? 11.048 -4.077 -24.592 1.00 93.06 231 GLY A C 1
ATOM 1785 O O . GLY A 1 231 ? 9.857 -4.086 -24.264 1.00 93.06 231 GLY A O 1
ATOM 1786 N N . THR A 1 232 ? 11.907 -5.023 -24.222 1.00 94.94 232 THR A N 1
ATOM 1787 C CA . THR A 1 232 ? 11.583 -6.118 -23.308 1.00 94.94 232 THR A CA 1
ATOM 1788 C C . THR A 1 232 ? 12.602 -6.165 -22.179 1.00 94.94 232 THR A C 1
ATOM 1790 O O . THR A 1 232 ? 13.797 -6.033 -22.430 1.00 94.94 232 THR A O 1
ATOM 1793 N N . TYR A 1 233 ? 12.127 -6.370 -20.953 1.00 95.12 233 TYR A N 1
ATOM 1794 C CA . TYR A 1 233 ? 12.963 -6.655 -19.791 1.00 95.12 233 TYR A CA 1
ATOM 1795 C C . TYR A 1 233 ? 12.557 -7.999 -19.185 1.00 95.12 233 TYR A C 1
ATOM 1797 O O . TYR A 1 233 ? 11.384 -8.206 -18.885 1.00 95.12 233 TYR A O 1
ATOM 1805 N N . THR A 1 234 ? 13.504 -8.905 -18.985 1.00 96.62 234 THR A N 1
ATOM 1806 C CA . THR A 1 234 ? 13.290 -10.219 -18.379 1.00 96.62 234 THR A CA 1
ATOM 1807 C C . THR A 1 234 ? 13.739 -10.207 -16.925 1.00 96.62 234 THR A C 1
ATOM 1809 O O . THR A 1 234 ? 14.901 -9.956 -16.611 1.00 96.62 234 THR A O 1
ATOM 1812 N N . TRP A 1 235 ? 12.825 -10.532 -16.022 1.00 96.44 235 TRP A N 1
ATOM 1813 C CA . TRP A 1 235 ? 13.074 -10.683 -14.600 1.00 96.44 235 TRP A CA 1
ATOM 1814 C C . TRP A 1 235 ? 13.019 -12.157 -14.205 1.00 96.44 235 TRP A C 1
ATOM 1816 O O . TRP A 1 235 ? 11.979 -12.800 -14.319 1.00 96.44 235 TRP A O 1
ATOM 1826 N N . ASN A 1 236 ? 14.142 -12.695 -13.740 1.00 96.25 236 ASN A N 1
ATOM 1827 C CA . ASN A 1 236 ? 14.250 -14.085 -13.311 1.00 96.25 236 ASN A CA 1
ATOM 1828 C C . ASN A 1 236 ? 14.190 -14.169 -11.783 1.00 96.25 236 ASN A C 1
ATOM 1830 O O . ASN A 1 236 ? 15.051 -13.615 -11.090 1.00 96.25 236 ASN A O 1
ATOM 1834 N N . LEU A 1 237 ? 13.187 -14.876 -11.274 1.00 95.00 237 LEU A N 1
ATOM 1835 C CA . LEU A 1 237 ? 12.999 -15.172 -9.859 1.00 95.00 237 LEU A CA 1
ATOM 1836 C C . LEU A 1 237 ? 13.660 -16.513 -9.561 1.00 95.00 237 LEU A C 1
ATOM 1838 O O . LEU A 1 237 ? 13.246 -17.531 -10.110 1.00 95.00 237 LEU A O 1
ATOM 1842 N N . ILE A 1 238 ? 14.671 -16.523 -8.696 1.00 93.75 238 ILE A N 1
ATOM 1843 C CA . ILE A 1 238 ? 15.384 -17.748 -8.314 1.00 93.75 238 ILE A CA 1
ATOM 1844 C C . ILE A 1 238 ? 15.250 -18.008 -6.815 1.00 93.75 238 ILE A C 1
ATOM 1846 O O . ILE A 1 238 ? 15.108 -17.080 -6.015 1.00 93.75 238 ILE A O 1
ATOM 1850 N N . PHE A 1 239 ? 15.286 -19.279 -6.431 1.00 88.12 239 PHE A N 1
ATOM 1851 C CA . PHE A 1 239 ? 15.330 -19.705 -5.036 1.00 88.12 239 PHE A CA 1
ATOM 1852 C C . PHE A 1 239 ? 16.745 -20.199 -4.713 1.00 88.12 239 PHE A C 1
ATOM 1854 O O . PHE A 1 239 ? 17.269 -21.039 -5.445 1.00 88.12 239 PHE A O 1
ATOM 1861 N N . ASN A 1 240 ? 17.360 -19.641 -3.666 1.00 76.12 240 ASN A N 1
ATOM 1862 C CA . ASN A 1 240 ? 18.703 -20.016 -3.206 1.00 76.12 240 ASN A CA 1
ATOM 1863 C C . ASN A 1 240 ? 18.640 -21.024 -2.058 1.00 76.12 240 ASN A C 1
ATOM 1865 O O . ASN A 1 240 ? 17.768 -20.853 -1.177 1.00 76.12 240 ASN A O 1
#

Radius of gyration: 22.25 Å; chains: 1; bounding box: 62×66×50 Å

Secondary structure (DSSP, 8-state):
-HHHHHHHHHHHHHHHTTTTS---------TTEEEEE-EE-SS-----TTS-TTTTT-TT-GGGTTHHHHHHHHHHTT-HHHHHHHHHHHHHHHHHHT---SS--HHHHHHHHHHHHHHTT-HHHHHHHHHHHH--TTS---HHHHHHHHHHHHHHHHHHHT---EEEEEEEEESSS-EEEEETTEEEEEE-TT-EEEEEEEESEEEEEEEE-TTSSEEEEEEEEEE-TT-EEEEEEE--

Foldseek 3Di:
DVVVVVVVVVVVVVVVVVVPPDPPVPPVDDPFEDEWAKDFAPDPDDQQQPPPQCVFLDDVLVVCNRLSVLCLVCVVQVPLVSLLVSLLSQLVSCVVSVHAGPVDHSVNSLVVSVVLCVQLLPLVSLQVSLVVCCDCPSPRNNNVSSVVSNVSSVVSVVVQVPFPAWEKEKEAACDCAWKFKAKSSHTPGTDHHRGMDMDTGHTFAKIFIKIAGPPGRIITDRDIDGAHHHGYHYYYYHYD